Protein AF-Q5LK68-F1 (afdb_monomer_lite)

Sequence (289 aa):
MEIDWTIILSIGGAFGAASTAQYVSHHLTGKREDRKYKKEKYQKFYSPLVFKIIKYIEAEGSKISEINRSLNPDPDLIFASIIASVEENIQYANSDFIRIYEETKTLEMILNSDDDDNERRDFIDFRKFDSYLNAFEQFLTDYLIISKDLRVLSSKLEGEVKQSIAIIKLYKLFYKYCFWDIAKILFAFGKFIVHPVNTSNIDIFIKNIDDVEEITDSNFKPYEQTGDKIHNDCFDELFVLLQKITEIRPNVFNGTKYSIKAALEGDIIFMNWRMGTRINMSRIEDFNI

Radius of gyration: 26.1 Å; chains: 1; bounding box: 63×72×81 Å

Organism: Bacillus thuringiensis subsp. konkukian (strain 97-27) (NCBI:txid281309)

Foldseek 3Di:
DDDPVVVVCVVVVVVVVVVVVVVVVVVVVVVVVVLVLLVCLCVQPQVVQLVLLLLLLQQLLCVLQVPCVVPRPHSVVSVVVNLVSCVVVVVSADPLSVVLNVVVVVVVVVVVPPDDDPVVVVVVVVVSVLSSLVSLLVSLVVSVVSCVVVVNDDLVSLLSSLLSNLLSLQLCQCVVVQLNLVSSNCSSCSCVLRVVQPSVRSVVSSVLSVVLSVQLCVQCVVCVVVVDAREQVSCVSVLVNVLVSCVVPVPSQVVGPHDPLVSVVVRVVCCCVPRVHDHDNCSSVSPPD

Secondary structure (DSSP, 8-state):
----HHHHHHHHHHHHHHHHHHHHHHHHHHHHHHHHHHHHHIIIIIHHHHHHHHHHHHHHHHHHH-TTTTTSPPHHHHHHHHHHHHHHTGGG--HHHHHHHHHHHHHHHHHTSS---HHHHHHHHHHHHHHHHHHHHHHHHHHHHHHHHHT---HHHHHHHHHHHHHHHHHHHHHHTT-HHHHHHHHHTHHHHHTTS-HHHHHHHHHHHHHHHHHHHHHHHHHHHH-PPPPGGGGHHHHHHHHHHHHH-HHHHHTSS--HHHHHHHHHHHHHHHS-----GGGGGG---

Structure (mmCIF, N/CA/C/O backbone):
data_AF-Q5LK68-F1
#
_entry.id   AF-Q5LK68-F1
#
loop_
_atom_site.group_PDB
_atom_site.id
_atom_site.type_symbol
_atom_site.label_atom_id
_atom_site.label_alt_id
_atom_site.label_comp_id
_atom_site.label_asym_id
_atom_site.label_entity_id
_atom_site.label_seq_id
_atom_site.pdbx_PDB_ins_code
_atom_site.Cartn_x
_atom_site.Cartn_y
_atom_site.Cartn_z
_atom_site.occupancy
_atom_site.B_iso_or_equiv
_atom_site.auth_seq_id
_atom_site.auth_comp_id
_atom_site.auth_asym_id
_atom_site.auth_atom_id
_atom_site.pdbx_PDB_model_num
ATOM 1 N N . MET A 1 1 ? -31.120 -48.991 51.999 1.00 43.84 1 MET A N 1
ATOM 2 C CA . MET A 1 1 ? -31.011 -47.521 51.942 1.00 43.84 1 MET A CA 1
ATOM 3 C C . MET A 1 1 ? -31.363 -47.150 50.512 1.00 43.84 1 MET A C 1
ATOM 5 O O . MET A 1 1 ? -30.547 -47.373 49.628 1.00 43.84 1 MET A O 1
ATOM 9 N N . GLU A 1 2 ? -32.625 -46.794 50.262 1.00 53.97 2 GLU A N 1
ATOM 10 C CA . GLU A 1 2 ? -33.075 -46.384 48.927 1.00 53.97 2 GLU A CA 1
ATOM 11 C C . GLU A 1 2 ? -32.506 -45.000 48.645 1.00 53.97 2 GLU A C 1
ATOM 13 O O . GLU A 1 2 ? -32.687 -44.066 49.424 1.00 53.97 2 GLU A O 1
ATOM 18 N N . ILE A 1 3 ? -31.733 -44.900 47.570 1.00 55.66 3 ILE A N 1
ATOM 19 C CA . ILE A 1 3 ? -31.195 -43.630 47.111 1.00 55.66 3 ILE A CA 1
ATOM 20 C C . ILE A 1 3 ? -32.365 -42.842 46.522 1.00 55.66 3 ILE A C 1
ATOM 22 O O . ILE A 1 3 ? -32.984 -43.282 45.552 1.00 55.66 3 ILE A O 1
ATOM 26 N N . ASP A 1 4 ? -32.665 -41.690 47.120 1.00 72.19 4 ASP A N 1
ATOM 27 C CA . ASP A 1 4 ? -33.721 -40.796 46.655 1.00 72.19 4 ASP A CA 1
ATOM 28 C C . ASP A 1 4 ? -33.283 -40.119 45.347 1.00 72.19 4 ASP A C 1
ATOM 30 O O . ASP A 1 4 ? -32.598 -39.091 45.317 1.00 72.19 4 ASP A O 1
ATOM 34 N N . TRP A 1 5 ? -33.658 -40.755 44.239 1.00 69.56 5 TRP A N 1
ATOM 35 C CA . TRP A 1 5 ? -33.406 -40.293 42.877 1.00 69.56 5 TRP A CA 1
ATOM 36 C C . TRP A 1 5 ? -33.904 -38.868 42.628 1.00 69.56 5 TRP A C 1
ATOM 38 O O . TRP A 1 5 ? -33.325 -38.153 41.811 1.00 69.56 5 TRP A O 1
ATOM 48 N N . THR A 1 6 ? -34.925 -38.424 43.360 1.00 73.38 6 THR A N 1
ATOM 49 C CA . THR A 1 6 ? -35.482 -37.071 43.276 1.00 73.38 6 THR A CA 1
ATOM 50 C C . THR A 1 6 ? -34.481 -36.022 43.755 1.00 73.38 6 THR A C 1
ATOM 52 O O . THR A 1 6 ? -34.337 -34.965 43.137 1.00 73.38 6 THR A O 1
ATOM 55 N N . ILE A 1 7 ? -33.738 -36.329 44.822 1.00 68.12 7 ILE A N 1
ATOM 56 C CA . ILE A 1 7 ? -32.684 -35.465 45.366 1.00 68.12 7 ILE A CA 1
ATOM 57 C C . ILE A 1 7 ? -31.492 -35.421 44.406 1.00 68.12 7 ILE A C 1
ATOM 59 O O . ILE A 1 7 ? -30.991 -34.339 44.104 1.00 68.12 7 ILE A O 1
ATOM 63 N N . ILE A 1 8 ? -31.081 -36.568 43.855 1.00 61.56 8 ILE A N 1
ATOM 64 C CA . ILE A 1 8 ? -29.986 -36.631 42.872 1.00 61.56 8 ILE A CA 1
ATOM 65 C C . ILE A 1 8 ? -30.337 -35.856 41.596 1.00 61.56 8 ILE A C 1
ATOM 67 O O . ILE A 1 8 ? -29.504 -35.097 41.102 1.00 61.56 8 ILE A O 1
ATOM 71 N N . LEU A 1 9 ? -31.566 -35.982 41.087 1.00 63.53 9 LEU A N 1
ATOM 72 C CA . LEU A 1 9 ? -32.030 -35.235 39.914 1.00 63.53 9 LEU A CA 1
ATOM 73 C C . LEU A 1 9 ? -32.148 -33.732 40.186 1.00 63.53 9 LEU A C 1
ATOM 75 O O . LEU A 1 9 ? -31.793 -32.933 39.323 1.00 63.53 9 LEU A O 1
ATOM 79 N N . SER A 1 10 ? -32.589 -33.332 41.381 1.00 67.75 10 SER A N 1
ATOM 80 C CA . SER A 1 10 ? -32.699 -31.916 41.758 1.00 67.75 10 SER A CA 1
ATOM 81 C C . SER A 1 10 ? -31.327 -31.259 41.912 1.00 67.75 10 SER A C 1
ATOM 83 O O . SER A 1 10 ? -31.102 -30.166 41.394 1.00 67.75 10 SER A O 1
ATOM 85 N N . ILE A 1 11 ? -30.385 -31.945 42.566 1.00 59.94 11 ILE A N 1
ATOM 86 C CA . ILE A 1 11 ? -28.999 -31.484 42.713 1.00 59.94 11 ILE A CA 1
ATOM 87 C C . ILE A 1 11 ? -28.314 -31.461 41.342 1.00 59.94 11 ILE A C 1
ATOM 89 O O . ILE A 1 11 ? -27.748 -30.440 40.961 1.00 59.94 11 ILE A O 1
ATOM 93 N N . GLY A 1 12 ? -28.417 -32.539 40.560 1.00 53.75 12 GLY A N 1
ATOM 94 C CA . GLY A 1 12 ? -27.844 -32.616 39.215 1.00 53.75 12 GLY A CA 1
ATOM 95 C C . GLY A 1 12 ? -28.416 -31.563 38.261 1.00 53.75 12 GLY A C 1
ATOM 96 O O . GLY A 1 12 ? -27.664 -30.927 37.526 1.00 53.75 12 GLY A O 1
ATOM 97 N N . GLY A 1 13 ? -29.727 -31.313 38.319 1.00 63.06 13 GLY A N 1
ATOM 98 C CA . GLY A 1 13 ? -30.398 -30.274 37.539 1.00 63.06 13 GLY A CA 1
ATOM 99 C C . GLY A 1 13 ? -29.969 -28.860 37.936 1.00 63.06 13 GLY A C 1
ATOM 100 O O . GLY A 1 13 ? -29.667 -28.045 37.064 1.00 63.06 13 GLY A O 1
ATOM 101 N N . ALA A 1 14 ? -29.870 -28.572 39.238 1.00 67.88 14 ALA A N 1
ATOM 102 C CA . ALA A 1 14 ? -29.423 -27.273 39.740 1.00 67.88 14 ALA A CA 1
ATOM 103 C C . ALA A 1 14 ? -27.950 -26.990 39.395 1.00 67.88 14 ALA A C 1
ATOM 105 O O . ALA A 1 14 ? -27.630 -25.897 38.923 1.00 67.88 14 ALA A O 1
ATOM 106 N N . PHE A 1 15 ? -27.063 -27.977 39.559 1.00 60.12 15 PHE A N 1
ATOM 107 C CA . PHE A 1 15 ? -25.659 -27.858 39.157 1.00 60.12 15 PHE A CA 1
ATOM 108 C C . PHE A 1 15 ? -25.511 -27.731 37.639 1.00 60.12 15 PHE A C 1
ATOM 110 O O . PHE A 1 15 ? -24.790 -26.851 37.177 1.00 60.12 15 PHE A O 1
ATOM 117 N N . GLY A 1 16 ? -26.238 -28.529 36.852 1.00 61.50 16 GLY A N 1
ATOM 118 C CA . GLY A 1 16 ? -26.219 -28.434 35.391 1.00 61.50 16 GLY A CA 1
ATOM 119 C C . GLY A 1 16 ? -26.678 -27.063 34.884 1.00 61.50 16 GLY A C 1
ATOM 120 O O . GLY A 1 16 ? -26.029 -26.467 34.019 1.00 61.50 16 GLY A O 1
ATOM 121 N N . ALA A 1 17 ? -27.747 -26.514 35.468 1.00 74.06 17 ALA A N 1
ATOM 122 C CA . ALA A 1 17 ? -28.233 -25.174 35.149 1.00 74.06 17 ALA A CA 1
ATOM 123 C C . ALA A 1 17 ? -27.222 -24.085 35.548 1.00 74.06 17 ALA A C 1
ATOM 125 O O . ALA A 1 17 ? -26.944 -23.188 34.751 1.00 74.06 17 ALA A O 1
ATOM 126 N N . ALA A 1 18 ? -26.623 -24.182 36.740 1.00 69.94 18 ALA A N 1
ATOM 127 C CA . ALA A 1 18 ? -25.624 -23.231 37.222 1.00 69.94 18 ALA A CA 1
ATOM 128 C C . ALA A 1 18 ? -24.341 -23.246 36.374 1.00 69.94 18 ALA A C 1
ATOM 130 O O . ALA A 1 18 ? -23.856 -22.184 35.985 1.00 69.94 18 ALA A O 1
ATOM 131 N N . SER A 1 19 ? -23.823 -24.428 36.022 1.00 53.66 19 SER A N 1
ATOM 132 C CA . SER A 1 19 ? -22.651 -24.571 35.151 1.00 53.66 19 SER A CA 1
ATOM 133 C C . SER A 1 19 ? -22.915 -24.023 33.750 1.00 53.66 19 SER A C 1
ATOM 135 O O . SER A 1 19 ? -22.080 -23.302 33.202 1.00 53.66 19 SER A O 1
ATOM 137 N N . THR A 1 20 ? -24.099 -24.286 33.189 1.00 69.94 20 THR A N 1
ATOM 138 C CA . THR A 1 20 ? -24.490 -23.740 31.880 1.00 69.94 20 THR A CA 1
ATOM 139 C C . THR A 1 20 ? -24.622 -22.218 31.937 1.00 69.94 20 THR A C 1
ATOM 141 O O . THR A 1 20 ? -24.101 -21.522 31.068 1.00 69.94 20 THR A O 1
ATOM 144 N N . ALA A 1 21 ? -25.249 -21.673 32.984 1.00 71.19 21 ALA A N 1
ATOM 145 C CA . ALA A 1 21 ? -25.383 -20.232 33.177 1.00 71.19 21 ALA A CA 1
ATOM 146 C C . ALA A 1 21 ? -24.023 -19.537 33.360 1.00 71.19 21 ALA A C 1
ATOM 148 O O . ALA A 1 21 ? -23.803 -18.473 32.782 1.00 71.19 21 ALA A O 1
ATOM 149 N N . GLN A 1 22 ? -23.089 -20.140 34.103 1.00 66.88 22 GLN A N 1
ATOM 150 C CA . GLN A 1 22 ? -21.726 -19.625 34.263 1.00 66.88 22 GLN A CA 1
ATOM 151 C C . GLN A 1 22 ? -20.945 -19.652 32.947 1.00 66.88 22 GLN A C 1
ATOM 153 O O . GLN A 1 22 ? -20.335 -18.646 32.586 1.00 66.88 22 GLN A O 1
ATOM 158 N N . TYR A 1 23 ? -21.014 -20.754 32.196 1.00 72.19 23 TYR A N 1
ATOM 159 C CA . TYR A 1 23 ? -20.377 -20.863 30.884 1.00 72.19 23 TYR A CA 1
ATOM 160 C C . TYR A 1 23 ? -20.917 -19.813 29.902 1.00 72.19 23 TYR A C 1
ATOM 162 O O . TYR A 1 23 ? -20.147 -19.075 29.281 1.00 72.19 23 TYR A O 1
ATOM 170 N N . VAL A 1 24 ? -22.245 -19.682 29.809 1.00 72.56 24 VAL A N 1
ATOM 171 C CA . VAL A 1 24 ? -22.902 -18.677 28.961 1.00 72.56 24 VAL A CA 1
ATOM 172 C C . VAL A 1 24 ? -22.545 -17.260 29.418 1.00 72.56 24 VAL A C 1
ATOM 174 O O . VAL A 1 24 ? -22.229 -16.416 28.583 1.00 72.56 24 VAL A O 1
ATOM 177 N N . SER A 1 25 ? -22.523 -16.991 30.726 1.00 66.44 25 SER A N 1
ATOM 178 C CA . SER A 1 25 ? -22.154 -15.684 31.281 1.00 66.44 25 SER A CA 1
ATOM 179 C C . SER A 1 25 ? -20.707 -15.302 30.960 1.00 66.44 25 SER A C 1
ATOM 181 O O . SER A 1 25 ? -20.453 -14.182 30.512 1.00 66.44 25 SER A O 1
ATOM 183 N N . HIS A 1 26 ? -19.762 -16.237 31.094 1.00 72.19 26 HIS A N 1
ATOM 184 C CA . HIS A 1 26 ? -18.357 -16.008 30.754 1.00 72.19 26 HIS A CA 1
ATOM 185 C C . HIS A 1 26 ? -18.180 -15.772 29.249 1.00 72.19 26 HIS A C 1
ATOM 187 O O . HIS A 1 26 ? -17.510 -14.828 28.834 1.00 72.19 26 HIS A O 1
ATOM 193 N N . HIS A 1 27 ? -18.851 -16.570 28.414 1.00 68.81 27 HIS A N 1
ATOM 194 C CA . HIS A 1 27 ? -18.808 -16.404 26.963 1.00 68.81 27 HIS A CA 1
ATOM 195 C C . HIS A 1 27 ? -19.403 -15.058 26.507 1.00 68.81 27 HIS A C 1
ATOM 197 O O . HIS A 1 27 ? -18.847 -14.382 25.639 1.00 68.81 27 HIS A O 1
ATOM 203 N N . LEU A 1 28 ? -20.521 -14.634 27.105 1.00 70.88 28 LEU A N 1
ATOM 204 C CA . LEU A 1 28 ? -21.138 -13.337 26.816 1.00 70.88 28 LEU A CA 1
ATOM 205 C C . LEU A 1 28 ? -20.295 -12.166 27.334 1.00 70.88 28 LEU A C 1
ATOM 207 O O . LEU A 1 28 ? -20.219 -11.140 26.659 1.00 70.88 28 LEU A O 1
ATOM 211 N N . THR A 1 29 ? -19.654 -12.312 28.495 1.00 76.56 29 THR A N 1
ATOM 212 C CA . THR A 1 29 ? -18.746 -11.300 29.058 1.00 76.56 29 THR A CA 1
ATOM 213 C C . THR A 1 29 ? -17.518 -11.122 28.172 1.00 76.56 29 THR A C 1
ATOM 215 O O . THR A 1 29 ? -17.255 -9.999 27.748 1.00 76.56 29 THR A O 1
ATOM 218 N N . GLY A 1 30 ? -16.873 -12.214 27.749 1.00 72.62 30 GLY A N 1
ATOM 219 C CA . GLY A 1 30 ? -15.747 -12.155 26.810 1.00 72.62 30 GLY A CA 1
ATOM 220 C C . GLY A 1 30 ? -16.113 -11.473 25.485 1.00 72.62 30 GLY A C 1
ATOM 221 O O . GLY A 1 30 ? -15.389 -10.604 25.007 1.00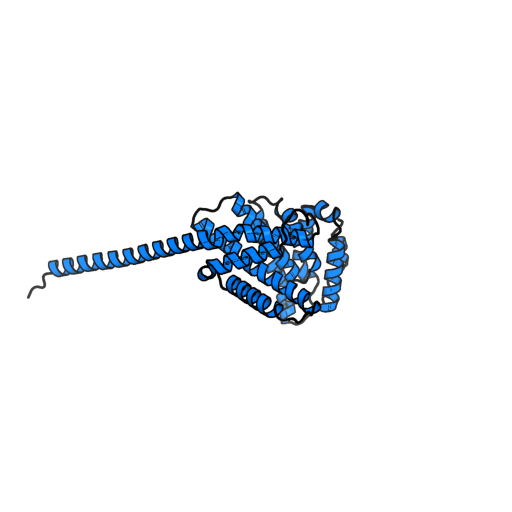 72.62 30 GLY A O 1
ATOM 222 N N . LYS A 1 31 ? -17.300 -11.760 24.928 1.00 76.44 31 LYS A N 1
ATOM 223 C CA . LYS A 1 31 ? -17.804 -11.064 23.726 1.00 76.44 31 LYS A CA 1
ATOM 224 C C . LYS A 1 31 ? -18.043 -9.566 23.942 1.00 76.44 31 LYS A C 1
ATOM 226 O O . LYS A 1 31 ? -17.874 -8.774 23.013 1.00 76.44 31 LYS A O 1
ATOM 231 N N . ARG A 1 32 ? -18.486 -9.159 25.135 1.00 77.62 32 ARG A N 1
ATOM 232 C CA . ARG A 1 32 ? -18.698 -7.741 25.472 1.00 77.62 32 ARG A CA 1
ATOM 233 C C . ARG A 1 32 ? -17.374 -7.006 25.625 1.00 77.62 32 ARG A C 1
ATOM 235 O O . ARG A 1 32 ? -17.269 -5.885 25.132 1.00 77.62 32 ARG A O 1
ATOM 242 N N . GLU A 1 33 ? -16.396 -7.629 26.270 1.00 83.81 33 GLU A N 1
ATOM 243 C CA . GLU A 1 33 ? -15.054 -7.076 26.448 1.00 83.81 33 GLU A CA 1
ATOM 244 C C . GLU A 1 33 ? -14.326 -6.927 25.113 1.00 83.81 33 GLU A C 1
ATOM 246 O O . GLU A 1 33 ? -13.850 -5.832 24.827 1.00 83.81 33 GLU A O 1
ATOM 251 N N . ASP A 1 34 ? -14.355 -7.942 24.240 1.00 84.00 34 ASP A N 1
ATOM 252 C CA . ASP A 1 34 ? -13.783 -7.843 22.887 1.00 84.00 34 ASP A CA 1
ATOM 253 C C . ASP A 1 34 ? -14.427 -6.702 22.089 1.00 84.00 34 ASP A C 1
ATOM 255 O O . ASP A 1 34 ? -13.752 -5.840 21.526 1.00 84.00 34 ASP A O 1
ATOM 259 N N . ARG A 1 35 ? -15.763 -6.608 22.110 1.00 86.31 35 ARG A N 1
ATOM 260 C CA . ARG A 1 35 ? -16.468 -5.519 21.423 1.00 86.31 35 ARG A CA 1
ATOM 261 C C . ARG A 1 35 ? -16.130 -4.146 22.007 1.00 86.31 35 ARG A C 1
ATOM 263 O O . ARG A 1 35 ? -16.083 -3.169 21.258 1.00 86.31 35 ARG A O 1
ATOM 270 N N . LYS A 1 36 ? -15.936 -4.046 23.324 1.00 89.75 36 LYS A N 1
ATOM 271 C CA . LYS A 1 36 ? -15.515 -2.807 23.989 1.00 89.75 36 LYS A CA 1
ATOM 272 C C . LYS A 1 36 ? -14.099 -2.432 23.554 1.00 89.75 36 LYS A C 1
ATOM 274 O O . LYS A 1 36 ? -13.903 -1.308 23.104 1.00 89.75 36 LYS A O 1
ATOM 279 N N . TYR A 1 37 ? -13.170 -3.383 23.586 1.00 87.88 37 TYR A N 1
ATOM 280 C CA . TYR A 1 37 ? -11.796 -3.188 23.136 1.00 87.88 37 TYR A CA 1
ATOM 281 C C . TYR A 1 37 ? -11.736 -2.750 21.667 1.00 87.88 37 TYR A C 1
ATOM 283 O O . TYR A 1 37 ? -11.116 -1.737 21.361 1.00 87.88 37 TYR A O 1
ATOM 291 N N . LYS A 1 38 ? -12.468 -3.413 20.761 1.00 88.62 38 LYS A N 1
ATOM 292 C CA . LYS A 1 38 ? -12.560 -3.018 19.342 1.00 88.62 38 LYS A CA 1
ATOM 293 C C . LYS A 1 38 ? -13.076 -1.593 19.155 1.00 88.62 38 LYS A C 1
ATOM 295 O O . LYS A 1 38 ? -12.550 -0.858 18.325 1.00 88.62 38 LYS A O 1
ATOM 300 N N . LYS A 1 39 ? -14.089 -1.180 19.926 1.00 92.06 39 LYS A N 1
ATOM 301 C CA . LYS A 1 39 ? -14.607 0.198 19.885 1.00 92.06 39 LYS A CA 1
ATOM 302 C C . LYS A 1 39 ? -13.578 1.211 20.371 1.00 92.06 39 LYS A C 1
ATOM 304 O O . LYS A 1 39 ? -13.412 2.241 19.727 1.00 92.06 39 LYS A O 1
ATOM 309 N N . GLU A 1 40 ? -12.898 0.924 21.477 1.00 92.44 40 GLU A N 1
ATOM 310 C CA . GLU A 1 40 ? -11.849 1.798 22.004 1.00 92.44 40 GLU A CA 1
ATOM 311 C C . GLU A 1 40 ? -10.681 1.912 21.023 1.00 92.44 40 GLU A C 1
ATOM 313 O O . GLU A 1 40 ? -10.276 3.024 20.695 1.00 92.44 40 GLU A O 1
ATOM 318 N N . LYS A 1 41 ? -10.215 0.780 20.481 1.00 90.06 41 LYS A N 1
ATOM 319 C CA . LYS A 1 41 ? -9.186 0.722 19.437 1.00 90.06 41 LYS A CA 1
ATOM 320 C C . LYS A 1 41 ? -9.606 1.534 18.209 1.00 90.06 41 LYS A C 1
ATOM 322 O O . LYS A 1 41 ? -8.821 2.321 17.690 1.00 90.06 41 LYS A O 1
ATOM 327 N N . TYR A 1 42 ? -10.857 1.400 17.766 1.00 92.69 42 TYR A N 1
ATOM 328 C CA . TYR A 1 42 ? -11.382 2.181 16.647 1.00 92.69 42 TYR A CA 1
ATOM 329 C C . TYR A 1 42 ? -11.355 3.688 16.923 1.00 92.69 42 TYR A C 1
ATOM 331 O O . TYR A 1 42 ? -10.839 4.457 16.117 1.00 92.69 42 TYR A O 1
ATOM 339 N N . GLN A 1 43 ? -11.904 4.111 18.062 1.00 92.31 43 GLN A N 1
ATOM 340 C CA . GLN A 1 43 ? -12.054 5.527 18.399 1.00 92.31 43 GLN A CA 1
ATOM 341 C C . GLN A 1 43 ? -10.715 6.215 18.656 1.00 92.31 43 GLN A C 1
ATOM 343 O O . GLN A 1 43 ? -10.530 7.350 18.229 1.00 92.31 43 GLN A O 1
ATOM 348 N N . LYS A 1 44 ? -9.801 5.538 19.357 1.00 90.69 44 LYS A N 1
ATOM 349 C CA . LYS A 1 44 ? -8.533 6.123 19.798 1.00 90.69 44 LYS A CA 1
ATOM 350 C C . LYS A 1 44 ? -7.412 5.982 18.774 1.00 90.69 44 LYS A C 1
ATOM 352 O O . LYS A 1 44 ? -6.591 6.879 18.668 1.00 90.69 44 LYS A O 1
ATOM 357 N N . PHE A 1 45 ? -7.384 4.886 18.013 1.00 90.25 45 PHE A N 1
ATOM 358 C CA . PHE A 1 45 ? -6.291 4.597 17.082 1.00 90.25 45 PHE A CA 1
ATOM 359 C C . PHE A 1 45 ? -6.730 4.759 15.624 1.00 90.25 45 PHE A C 1
ATOM 361 O O . PHE A 1 45 ? -6.259 5.649 14.924 1.00 90.25 45 PHE A O 1
ATOM 368 N N . TYR A 1 46 ? -7.693 3.960 15.160 1.00 91.56 46 TYR A N 1
ATOM 369 C CA . TYR A 1 46 ? -8.017 3.890 13.730 1.00 91.56 46 TYR A CA 1
ATOM 370 C C . TYR A 1 46 ? -8.667 5.160 13.159 1.00 91.56 46 TYR A C 1
ATOM 372 O O . TYR A 1 46 ? -8.238 5.673 12.127 1.00 91.56 46 TYR A O 1
ATOM 380 N N . SER A 1 47 ? -9.702 5.683 13.817 1.00 91.25 47 SER A N 1
ATOM 381 C CA . SER A 1 47 ? -10.454 6.851 13.346 1.00 91.25 47 SER A CA 1
ATOM 382 C C . SER A 1 47 ? -9.612 8.130 13.200 1.00 91.25 47 SER A C 1
ATOM 384 O O . SER A 1 47 ? -9.819 8.831 12.210 1.00 91.25 47 SER A O 1
ATOM 386 N N . PRO A 1 48 ? -8.705 8.491 14.131 1.00 89.56 48 PRO A N 1
ATOM 387 C CA . PRO A 1 48 ? -7.863 9.675 13.952 1.00 89.56 48 PRO A CA 1
ATOM 388 C C . PRO A 1 48 ? -6.726 9.461 12.942 1.00 89.56 48 PRO A C 1
ATOM 390 O O . PRO A 1 48 ? -6.342 10.412 12.261 1.00 89.56 48 PRO A O 1
ATOM 393 N N . LEU A 1 49 ? -6.196 8.238 12.817 1.00 92.56 49 LEU A N 1
ATOM 394 C CA . LEU A 1 49 ? -5.057 7.943 11.941 1.00 92.56 49 LEU A CA 1
ATOM 395 C C . LEU A 1 49 ? -5.447 7.768 10.468 1.00 92.56 49 LEU A C 1
ATOM 397 O O . LEU A 1 49 ? -4.693 8.206 9.601 1.00 92.56 49 LEU A O 1
ATOM 401 N N . VAL A 1 50 ? -6.622 7.201 10.161 1.00 95.12 50 VAL A N 1
ATOM 402 C CA . VAL A 1 50 ? -7.018 6.881 8.772 1.00 95.12 50 VAL A CA 1
ATOM 403 C C . VAL A 1 50 ? -6.954 8.095 7.844 1.00 95.12 50 VAL A C 1
ATOM 405 O O . VAL A 1 50 ? -6.360 8.027 6.772 1.00 95.12 50 VAL A O 1
ATOM 408 N N . PHE A 1 51 ? -7.472 9.244 8.282 1.00 93.12 51 PHE A N 1
ATOM 409 C CA . PHE A 1 51 ? -7.457 10.463 7.475 1.00 93.12 51 PHE A CA 1
ATOM 410 C C . PHE A 1 51 ? -6.055 11.055 7.324 1.00 93.12 51 PHE A C 1
ATOM 412 O O . PHE A 1 51 ? -5.762 11.661 6.296 1.00 93.12 51 PHE A O 1
ATOM 419 N N . LYS A 1 52 ? -5.188 10.895 8.332 1.00 94.19 52 LYS A N 1
ATOM 420 C CA . LYS A 1 52 ? -3.796 11.355 8.256 1.00 94.19 52 LYS A CA 1
ATOM 421 C C . LYS A 1 52 ? -3.008 10.523 7.250 1.00 94.19 52 LYS A C 1
ATOM 423 O O . LYS A 1 52 ? -2.309 11.097 6.428 1.00 94.19 52 LYS A O 1
ATOM 428 N N . ILE A 1 53 ? -3.189 9.203 7.267 1.00 94.00 53 ILE A N 1
ATOM 429 C CA . ILE A 1 53 ? -2.543 8.275 6.330 1.00 94.00 53 ILE A CA 1
ATOM 430 C C . ILE A 1 53 ? -2.994 8.548 4.893 1.00 94.00 53 ILE A C 1
ATOM 432 O O . ILE A 1 53 ? -2.150 8.701 4.016 1.00 94.00 53 ILE A O 1
ATOM 436 N N . ILE A 1 54 ? -4.303 8.689 4.650 1.00 94.31 54 ILE A N 1
ATOM 437 C CA . ILE A 1 54 ? -4.821 9.036 3.314 1.00 94.31 54 ILE A CA 1
ATOM 438 C C . ILE A 1 54 ? -4.188 10.346 2.826 1.00 94.31 54 ILE A C 1
ATOM 440 O O . ILE A 1 54 ? -3.665 10.405 1.716 1.00 94.31 54 ILE A O 1
ATOM 444 N N . LYS A 1 55 ? -4.167 11.386 3.671 1.00 92.81 55 LYS A N 1
ATOM 445 C CA . LYS A 1 55 ? -3.547 12.672 3.322 1.00 92.81 55 LYS A CA 1
ATOM 446 C C . LYS A 1 55 ? -2.044 12.573 3.082 1.00 92.81 55 LYS A C 1
ATOM 448 O O . LYS A 1 55 ? -1.553 13.258 2.194 1.00 92.81 55 LYS A O 1
ATOM 453 N N . TYR A 1 56 ? -1.330 11.750 3.846 1.00 92.75 56 TYR A N 1
ATOM 454 C CA . TYR A 1 56 ? 0.096 11.514 3.641 1.00 92.75 56 TYR A CA 1
ATOM 455 C C . TYR A 1 56 ? 0.356 10.917 2.254 1.00 92.75 56 TYR A C 1
ATOM 457 O O . TYR A 1 56 ? 1.161 11.457 1.506 1.00 92.75 56 TYR A O 1
ATOM 465 N N . ILE A 1 57 ? -0.397 9.881 1.867 1.00 92.38 57 ILE A N 1
ATOM 466 C CA . ILE A 1 57 ? -0.289 9.248 0.541 1.00 92.38 57 ILE A CA 1
ATOM 467 C C . ILE A 1 57 ? -0.538 10.275 -0.576 1.00 92.38 57 ILE A C 1
ATOM 469 O O . ILE A 1 57 ? 0.215 10.339 -1.546 1.00 92.38 57 ILE A O 1
ATOM 473 N N . GLU A 1 58 ? -1.567 11.117 -0.435 1.00 90.81 58 GLU A N 1
ATOM 474 C CA . GLU A 1 58 ? -1.864 12.175 -1.411 1.00 90.81 58 GLU A CA 1
ATOM 475 C C . GLU A 1 58 ? -0.765 13.245 -1.490 1.00 90.81 58 GLU A C 1
ATOM 477 O O . GLU A 1 58 ? -0.418 13.713 -2.582 1.00 90.81 58 GLU A O 1
ATOM 482 N N . ALA A 1 59 ? -0.223 13.644 -0.339 1.00 89.00 59 ALA A N 1
ATOM 483 C CA . ALA A 1 59 ? 0.828 14.643 -0.251 1.00 89.00 59 ALA A CA 1
ATOM 484 C C . ALA A 1 59 ? 2.142 14.117 -0.847 1.00 89.00 59 ALA A C 1
ATOM 486 O O . ALA A 1 59 ? 2.762 14.826 -1.636 1.00 89.00 59 ALA A O 1
ATOM 487 N N . GLU A 1 60 ? 2.522 12.868 -0.562 1.00 89.12 60 GLU A N 1
ATOM 488 C CA . GLU A 1 60 ? 3.695 12.223 -1.163 1.00 89.12 60 GLU A CA 1
ATOM 489 C C . GLU A 1 60 ? 3.558 12.104 -2.679 1.00 89.12 60 GLU A C 1
ATOM 491 O O . GLU A 1 60 ? 4.461 12.483 -3.426 1.00 89.12 60 GLU A O 1
ATOM 496 N N . GLY A 1 61 ? 2.388 11.683 -3.172 1.00 87.69 61 GLY A N 1
ATOM 497 C CA . GLY A 1 61 ? 2.149 11.624 -4.614 1.00 87.69 61 GLY A CA 1
ATOM 498 C C . GLY A 1 61 ? 2.292 12.996 -5.289 1.00 87.69 61 GLY A C 1
ATOM 499 O O . GLY A 1 61 ? 2.834 13.120 -6.391 1.00 87.69 61 GLY A O 1
ATOM 500 N N . SER A 1 62 ? 1.892 14.060 -4.591 1.00 85.06 62 SER A N 1
ATOM 501 C CA . SER A 1 62 ? 2.047 15.448 -5.050 1.00 85.06 62 SER A CA 1
ATOM 502 C C . SER A 1 62 ? 3.498 15.942 -4.969 1.00 85.06 62 SER A C 1
ATOM 504 O O . SER A 1 62 ? 3.967 16.650 -5.862 1.00 85.06 62 SER A O 1
ATOM 506 N N . LYS A 1 63 ? 4.246 15.537 -3.932 1.00 84.94 63 LYS A N 1
ATOM 507 C CA . LYS A 1 63 ? 5.686 15.806 -3.792 1.00 84.94 63 LYS A CA 1
ATOM 508 C C . LYS A 1 63 ? 6.456 15.175 -4.951 1.00 84.94 63 LYS A C 1
ATOM 510 O O . LYS A 1 63 ? 7.282 15.871 -5.548 1.00 84.94 63 LYS A O 1
ATOM 515 N N . ILE A 1 64 ? 6.131 13.931 -5.316 1.00 81.81 64 ILE A N 1
ATOM 516 C CA . ILE A 1 64 ? 6.768 13.181 -6.410 1.00 81.81 64 ILE A CA 1
ATOM 517 C C . ILE A 1 64 ? 6.401 13.745 -7.785 1.00 81.81 64 ILE A C 1
ATOM 519 O O . ILE A 1 64 ? 7.298 13.929 -8.602 1.00 81.81 64 ILE A O 1
ATOM 523 N N . SER A 1 65 ? 5.121 14.034 -8.052 1.00 74.25 65 SER A N 1
ATOM 524 C CA . SER A 1 65 ? 4.674 14.586 -9.349 1.00 74.25 65 SER A CA 1
ATOM 525 C C . SER A 1 65 ? 5.040 16.058 -9.550 1.00 74.25 65 SER A C 1
ATOM 527 O O . SER A 1 65 ? 4.917 16.574 -10.656 1.00 74.25 65 SER A O 1
ATOM 529 N N . GLU A 1 66 ? 5.429 16.765 -8.489 1.00 72.50 66 GLU A N 1
ATOM 530 C CA . GLU A 1 66 ? 5.589 18.228 -8.464 1.00 72.50 66 GLU A CA 1
ATOM 531 C C . GLU A 1 66 ? 4.310 19.015 -8.780 1.00 72.50 66 GLU A C 1
ATOM 533 O O . GLU A 1 66 ? 4.324 20.246 -8.845 1.00 72.50 66 GLU A O 1
ATOM 538 N N . ILE A 1 67 ? 3.183 18.323 -8.933 1.00 64.38 67 ILE A N 1
ATOM 539 C CA . ILE A 1 67 ? 1.881 18.919 -9.192 1.00 64.38 67 ILE A CA 1
ATOM 540 C C . ILE A 1 67 ? 1.281 19.322 -7.851 1.00 64.38 67 ILE A C 1
ATOM 542 O O . ILE A 1 67 ? 1.262 18.544 -6.901 1.00 64.38 67 ILE A O 1
ATOM 546 N N . ASN A 1 68 ? 0.761 20.549 -7.769 1.00 58.97 68 ASN A N 1
ATOM 547 C CA . ASN A 1 68 ? 0.085 21.070 -6.576 1.00 58.97 68 ASN A CA 1
ATOM 548 C C . ASN A 1 68 ? 0.940 21.058 -5.287 1.00 58.97 68 ASN A C 1
ATOM 550 O O . ASN A 1 68 ? 0.376 21.091 -4.193 1.00 58.97 68 ASN A O 1
ATOM 554 N N . ARG A 1 69 ? 2.283 21.083 -5.387 1.00 60.84 69 ARG A N 1
ATOM 555 C CA . ARG A 1 69 ? 3.201 21.152 -4.224 1.00 60.84 69 ARG A CA 1
ATOM 556 C C . ARG A 1 69 ? 2.874 22.286 -3.244 1.00 60.84 69 ARG A C 1
ATOM 558 O O . ARG A 1 69 ? 3.102 22.134 -2.056 1.00 60.84 69 ARG A O 1
ATOM 565 N N . SER A 1 70 ? 2.338 23.409 -3.724 1.00 61.69 70 SER A N 1
ATOM 566 C CA . SER A 1 70 ? 1.960 24.556 -2.884 1.00 61.69 70 SER A CA 1
ATOM 567 C C . SER A 1 70 ? 0.593 24.423 -2.202 1.00 61.69 70 SER A C 1
ATOM 569 O O . SER A 1 70 ? 0.293 25.202 -1.302 1.00 61.69 70 SER A O 1
ATOM 571 N N . LEU A 1 71 ? -0.251 23.485 -2.644 1.00 66.12 71 LEU A N 1
ATOM 572 C CA . LEU A 1 71 ? -1.615 23.298 -2.137 1.00 66.12 71 LEU A CA 1
ATOM 573 C C . LEU A 1 71 ? -1.710 22.176 -1.102 1.00 66.12 71 LEU A C 1
ATOM 575 O O . LEU A 1 71 ? -2.625 22.193 -0.279 1.00 66.12 71 LEU A O 1
ATOM 579 N N . ASN A 1 72 ? -0.785 21.215 -1.140 1.00 73.25 72 ASN A N 1
ATOM 580 C CA . ASN A 1 72 ? -0.743 20.118 -0.184 1.00 73.25 72 ASN A CA 1
ATOM 581 C C . ASN A 1 72 ? 0.226 20.419 0.967 1.00 73.25 72 ASN A C 1
ATOM 583 O O . ASN A 1 72 ? 1.266 21.038 0.737 1.00 73.25 72 ASN A O 1
ATOM 587 N N . PRO A 1 73 ? -0.105 20.008 2.206 1.00 80.25 73 PRO A N 1
ATOM 588 C CA . PRO A 1 73 ? 0.820 20.135 3.321 1.00 80.25 73 PRO A CA 1
ATOM 589 C C . PRO A 1 73 ? 2.073 19.304 3.053 1.00 80.25 73 PRO A C 1
ATOM 591 O O . PRO A 1 73 ? 2.010 18.295 2.352 1.00 80.25 73 PRO A O 1
ATOM 594 N N . ASP A 1 74 ? 3.181 19.706 3.664 1.00 83.88 74 ASP A N 1
ATOM 595 C CA . ASP A 1 74 ? 4.419 18.935 3.639 1.00 83.88 74 ASP A CA 1
ATOM 596 C C . ASP A 1 74 ? 4.169 17.497 4.153 1.00 83.88 74 ASP A C 1
ATOM 598 O O . ASP A 1 74 ? 3.688 17.340 5.287 1.00 83.88 74 ASP A O 1
ATOM 602 N N . PRO A 1 75 ? 4.452 16.453 3.345 1.00 86.19 75 PRO A N 1
ATOM 603 C CA . PRO A 1 75 ? 4.313 15.063 3.764 1.00 86.19 75 PRO A CA 1
ATOM 604 C C . PRO A 1 75 ? 5.045 14.747 5.065 1.00 86.19 75 PRO A C 1
ATOM 606 O O . PRO A 1 75 ? 4.511 14.003 5.888 1.00 86.19 75 PRO A O 1
ATOM 609 N N . ASP A 1 76 ? 6.202 15.369 5.297 1.00 85.38 76 ASP A N 1
ATOM 610 C CA . ASP A 1 76 ? 7.035 15.109 6.470 1.00 85.38 76 ASP A CA 1
ATOM 611 C C . ASP A 1 76 ? 6.335 15.596 7.753 1.00 85.38 76 ASP A C 1
ATOM 613 O O . ASP A 1 76 ? 6.329 14.914 8.782 1.00 85.38 76 ASP A O 1
ATOM 617 N N . LEU A 1 77 ? 5.610 16.721 7.676 1.00 87.25 77 LEU A N 1
ATOM 618 C CA . LEU A 1 77 ? 4.778 17.225 8.776 1.00 87.25 77 LEU A CA 1
ATOM 619 C C . LEU A 1 77 ? 3.554 16.336 9.035 1.00 87.25 77 LEU A C 1
ATOM 621 O O . LEU A 1 77 ? 3.152 16.139 10.187 1.00 87.25 77 LEU A O 1
ATOM 625 N N . ILE A 1 78 ? 2.939 15.793 7.979 1.00 89.44 78 ILE A N 1
ATOM 626 C CA . ILE A 1 78 ? 1.819 14.853 8.128 1.00 89.44 78 ILE A CA 1
ATOM 627 C C . ILE A 1 78 ? 2.318 13.563 8.781 1.00 89.44 78 ILE A C 1
ATOM 629 O O . ILE A 1 78 ? 1.669 13.063 9.702 1.00 89.44 78 ILE A O 1
ATOM 633 N N . PHE A 1 79 ? 3.474 13.054 8.352 1.00 89.19 79 PHE A N 1
ATOM 634 C CA . PHE A 1 79 ? 4.090 11.864 8.922 1.00 89.19 79 PHE A CA 1
ATOM 635 C C . PHE A 1 79 ? 4.439 12.062 10.398 1.00 89.19 79 PHE A C 1
ATOM 637 O O . PHE A 1 79 ? 4.032 11.252 11.228 1.00 89.19 79 PHE A O 1
ATOM 644 N N . ALA A 1 80 ? 5.058 13.185 10.769 1.00 86.38 80 ALA A N 1
ATOM 645 C CA . ALA A 1 80 ? 5.294 13.525 12.173 1.00 86.38 80 ALA A CA 1
ATOM 646 C C . ALA A 1 80 ? 3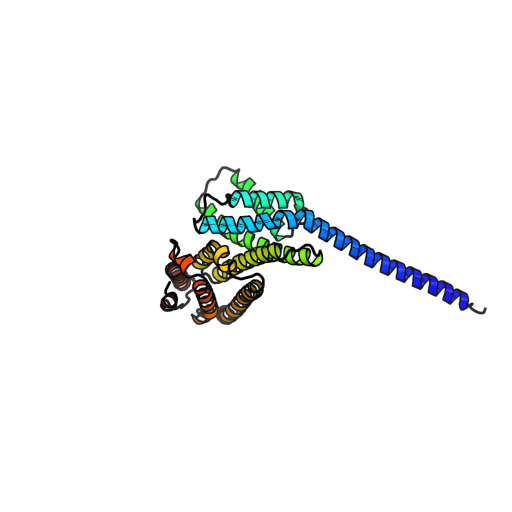.987 13.519 12.993 1.00 86.38 80 ALA A C 1
ATOM 648 O O . ALA A 1 80 ? 3.934 13.002 14.110 1.00 86.38 80 ALA A O 1
ATOM 649 N N . SER A 1 81 ? 2.885 14.011 12.414 1.00 89.19 81 SER A N 1
ATOM 650 C CA . SER A 1 81 ? 1.562 13.952 13.047 1.00 89.19 81 SER A CA 1
ATOM 651 C C . SER A 1 81 ? 0.993 12.531 13.169 1.00 89.19 81 SER A C 1
ATOM 653 O O . SER A 1 81 ? 0.219 12.265 14.095 1.00 89.19 81 SER A O 1
ATOM 655 N N . ILE A 1 82 ? 1.325 11.623 12.244 1.00 89.69 82 ILE A N 1
ATOM 656 C CA . ILE A 1 82 ? 0.991 10.193 12.331 1.00 89.69 82 ILE A CA 1
ATOM 657 C C . ILE A 1 82 ? 1.755 9.570 13.500 1.00 89.69 82 ILE A C 1
ATOM 659 O O . ILE A 1 82 ? 1.126 8.966 14.367 1.00 89.69 82 ILE A O 1
ATOM 663 N N . ILE A 1 83 ? 3.071 9.783 13.570 1.00 88.50 83 ILE A N 1
ATOM 664 C CA . ILE A 1 83 ? 3.936 9.251 14.632 1.00 88.50 83 ILE A CA 1
ATOM 665 C C . ILE A 1 83 ? 3.502 9.747 16.011 1.00 88.50 83 ILE A C 1
ATOM 667 O O . ILE A 1 83 ? 3.363 8.935 16.922 1.00 88.50 83 ILE A O 1
ATOM 671 N N . ALA A 1 84 ? 3.168 11.030 16.156 1.00 88.38 84 ALA A N 1
ATOM 672 C CA . ALA A 1 84 ? 2.633 11.565 17.409 1.00 88.38 84 ALA A CA 1
ATOM 673 C C . ALA A 1 84 ? 1.316 10.879 17.831 1.00 88.38 84 ALA A C 1
ATOM 675 O O . ALA A 1 84 ? 1.128 10.529 18.993 1.00 88.38 84 ALA A O 1
ATOM 676 N N . SER A 1 85 ? 0.403 10.617 16.888 1.00 88.62 85 SER A N 1
ATOM 677 C CA . SER A 1 85 ? -0.838 9.889 17.197 1.00 88.62 85 SER A CA 1
ATOM 678 C C . SER A 1 85 ? -0.610 8.422 17.553 1.00 88.62 85 SER A C 1
ATOM 680 O O . SER A 1 85 ? -1.377 7.869 18.346 1.00 88.62 85 SER A O 1
ATOM 682 N N . VAL A 1 86 ? 0.418 7.795 16.977 1.00 87.81 86 VAL A N 1
ATOM 683 C CA . VAL A 1 86 ? 0.848 6.441 17.341 1.00 87.81 86 VAL A CA 1
ATOM 684 C C . VAL A 1 86 ? 1.434 6.442 18.748 1.00 87.81 86 VAL A C 1
ATOM 686 O O . VAL A 1 86 ? 1.035 5.601 19.542 1.00 87.81 86 VAL A O 1
ATOM 689 N N . GLU A 1 87 ? 2.291 7.405 19.086 1.00 86.75 87 GLU A N 1
ATOM 690 C CA . GLU A 1 87 ? 2.893 7.570 20.415 1.00 86.75 87 GLU A CA 1
ATOM 691 C C . GLU A 1 87 ? 1.832 7.665 21.520 1.00 86.75 87 GLU A C 1
ATOM 693 O O . GLU A 1 87 ? 1.848 6.891 22.477 1.00 86.75 87 GLU A O 1
ATOM 698 N N . GLU A 1 88 ? 0.840 8.543 21.345 1.00 89.62 88 GLU A N 1
ATOM 699 C CA . GLU A 1 88 ? -0.264 8.729 22.298 1.00 89.62 88 GLU A CA 1
ATOM 700 C C . GLU A 1 88 ? -1.120 7.465 22.497 1.00 89.62 88 GLU A C 1
ATOM 702 O O . GLU A 1 88 ? -1.794 7.313 23.519 1.00 89.62 88 GLU A O 1
ATOM 707 N N . ASN A 1 89 ? -1.125 6.556 21.517 1.00 88.25 89 ASN A N 1
ATOM 708 C CA . ASN A 1 89 ? -2.028 5.406 21.462 1.00 88.25 89 ASN A CA 1
ATOM 709 C C . ASN A 1 89 ? -1.293 4.081 21.214 1.00 88.25 89 ASN A C 1
ATOM 711 O O . ASN A 1 89 ? -1.902 3.126 20.726 1.00 88.25 89 ASN A O 1
ATOM 715 N N . ILE A 1 90 ? -0.012 3.995 21.584 1.00 84.00 90 ILE A N 1
ATOM 716 C CA . ILE A 1 90 ? 0.881 2.886 21.214 1.00 84.00 90 ILE A CA 1
ATOM 717 C C . ILE A 1 90 ? 0.383 1.521 21.709 1.00 84.00 90 ILE A C 1
ATOM 719 O O . ILE A 1 90 ? 0.547 0.512 21.034 1.00 84.00 90 ILE A O 1
ATOM 723 N N . GLN A 1 91 ? -0.346 1.494 22.829 1.00 82.75 91 GLN A N 1
ATOM 724 C CA . GLN A 1 91 ? -0.998 0.293 23.375 1.00 82.75 91 GLN A CA 1
ATOM 725 C C . GLN A 1 91 ? -2.032 -0.356 22.430 1.00 82.75 91 GLN A C 1
ATOM 727 O O . GLN A 1 91 ? -2.457 -1.489 22.651 1.00 82.75 91 GLN A O 1
ATOM 732 N N . TYR A 1 92 ? -2.483 0.376 21.409 1.00 84.94 92 TYR A N 1
ATOM 733 C CA . TYR A 1 92 ? -3.411 -0.087 20.380 1.00 84.94 92 TYR A CA 1
ATOM 734 C C . TYR A 1 92 ? -2.726 -0.328 19.025 1.00 84.94 92 TYR A C 1
ATOM 736 O O . TYR A 1 92 ? -3.377 -0.844 18.110 1.00 84.94 92 TYR A O 1
ATOM 744 N N . ALA A 1 93 ? -1.451 0.046 18.886 1.00 79.38 93 ALA A N 1
ATOM 745 C CA . ALA A 1 93 ? -0.686 -0.107 17.659 1.00 79.38 93 ALA A CA 1
ATOM 746 C C . ALA A 1 93 ? -0.335 -1.579 17.399 1.00 79.38 93 ALA A C 1
ATOM 748 O O . ALA A 1 93 ? -0.184 -2.381 18.322 1.00 79.38 93 ALA A O 1
ATOM 749 N N . ASN A 1 94 ? -0.228 -1.943 16.122 1.00 82.12 94 ASN A N 1
ATOM 750 C CA . ASN A 1 94 ? 0.337 -3.230 15.731 1.00 82.12 94 ASN A CA 1
ATOM 751 C C . ASN A 1 94 ? 1.877 -3.157 15.737 1.00 82.12 94 ASN A C 1
ATOM 753 O O . ASN A 1 94 ? 2.466 -2.085 15.892 1.00 82.12 94 ASN A O 1
ATOM 757 N N . SER A 1 95 ? 2.532 -4.302 15.548 1.00 80.75 95 SER A N 1
ATOM 758 C CA . SER A 1 95 ? 3.995 -4.395 15.539 1.00 80.75 95 SER A CA 1
ATOM 759 C C . SER A 1 95 ? 4.658 -3.512 14.481 1.00 80.75 95 SER A C 1
ATOM 761 O O . SER A 1 95 ? 5.728 -2.972 14.745 1.00 80.75 95 SER A O 1
ATOM 763 N N . ASP A 1 96 ? 4.035 -3.330 13.315 1.00 81.38 96 ASP A N 1
ATOM 764 C CA . ASP A 1 96 ? 4.611 -2.523 12.233 1.00 81.38 96 ASP A CA 1
ATOM 765 C C . ASP A 1 96 ? 4.642 -1.036 12.588 1.00 81.38 96 ASP A C 1
ATOM 767 O O . ASP A 1 96 ? 5.661 -0.376 12.399 1.00 81.38 96 ASP A O 1
ATOM 771 N N . PHE A 1 97 ? 3.563 -0.512 13.177 1.00 78.25 97 PHE A N 1
ATOM 772 C CA . PHE A 1 97 ? 3.532 0.867 13.665 1.00 78.25 97 PHE A CA 1
ATOM 773 C C . PHE A 1 97 ? 4.467 1.092 14.849 1.00 78.25 97 PHE A C 1
ATOM 775 O O . PHE A 1 97 ? 5.081 2.153 14.928 1.00 78.25 97 PHE A O 1
ATOM 782 N N . ILE A 1 98 ? 4.608 0.105 15.740 1.00 80.81 98 ILE A N 1
ATOM 783 C CA . ILE A 1 98 ? 5.596 0.164 16.826 1.00 80.81 98 ILE A CA 1
ATOM 784 C C . ILE A 1 98 ? 7.007 0.231 16.235 1.00 80.81 98 ILE A C 1
ATOM 786 O O . ILE A 1 98 ? 7.781 1.097 16.622 1.00 80.81 98 ILE A O 1
ATOM 790 N N . ARG A 1 99 ? 7.330 -0.616 15.248 1.00 82.25 99 ARG A N 1
ATOM 791 C CA . ARG A 1 99 ? 8.632 -0.587 14.567 1.00 82.25 99 ARG A CA 1
ATOM 792 C C . ARG A 1 99 ? 8.905 0.776 13.933 1.00 82.25 99 ARG A C 1
ATOM 794 O O . ARG A 1 99 ? 9.957 1.348 14.184 1.00 82.25 99 ARG A O 1
ATOM 801 N N . ILE A 1 100 ? 7.958 1.305 13.156 1.00 83.75 100 ILE A N 1
ATOM 802 C CA . ILE A 1 100 ? 8.100 2.616 12.502 1.00 83.75 100 ILE A CA 1
ATOM 803 C C . ILE A 1 100 ? 8.308 3.731 13.537 1.00 83.75 100 ILE A C 1
ATOM 805 O O . ILE A 1 100 ? 9.148 4.609 13.335 1.00 83.75 100 ILE A O 1
ATOM 809 N N . TYR A 1 101 ? 7.564 3.698 14.645 1.00 82.44 101 TYR A N 1
ATOM 810 C CA . TYR A 1 101 ? 7.722 4.646 15.746 1.00 82.44 101 TYR A CA 1
ATOM 811 C C . TYR A 1 101 ? 9.132 4.579 16.354 1.00 82.44 101 TYR A C 1
ATOM 813 O O . TYR A 1 101 ? 9.807 5.606 16.432 1.00 82.44 101 TYR A O 1
ATOM 821 N N . GLU A 1 102 ? 9.604 3.383 16.715 1.00 80.38 102 GLU A N 1
ATOM 822 C CA . GLU A 1 102 ? 10.928 3.174 17.318 1.00 80.38 102 GLU A CA 1
ATOM 823 C C . GLU A 1 102 ? 12.066 3.578 16.368 1.00 80.38 102 GLU A C 1
ATOM 825 O O . GLU A 1 102 ? 13.009 4.262 16.775 1.00 80.38 102 GLU A O 1
ATOM 830 N N . GLU A 1 103 ? 11.968 3.217 15.084 1.00 82.75 103 GLU A N 1
ATOM 831 C CA . GLU A 1 103 ? 12.931 3.618 14.052 1.00 82.75 103 GLU A CA 1
ATOM 832 C C . GLU A 1 103 ? 12.987 5.145 13.918 1.00 82.75 103 GLU A C 1
ATOM 834 O O . GLU A 1 103 ? 14.074 5.726 13.900 1.00 82.75 103 GLU A O 1
ATOM 839 N N . THR A 1 104 ? 11.825 5.806 13.889 1.00 79.88 104 THR A N 1
ATOM 840 C CA . THR A 1 104 ? 11.734 7.268 13.775 1.00 79.88 104 THR A CA 1
ATOM 841 C C . THR A 1 104 ? 12.345 7.961 14.992 1.00 79.88 104 THR A C 1
ATOM 843 O O . THR A 1 104 ? 13.192 8.838 14.830 1.00 79.88 104 THR A O 1
ATOM 846 N N . LYS A 1 105 ? 11.998 7.532 16.213 1.00 78.88 105 LYS A N 1
ATOM 847 C CA . LYS A 1 105 ? 12.557 8.095 17.455 1.00 78.88 105 LYS A CA 1
ATOM 848 C C . LYS A 1 105 ? 14.064 7.886 17.556 1.00 78.88 105 LYS A C 1
ATOM 850 O O . LYS A 1 105 ? 14.790 8.804 17.932 1.00 78.88 105 LYS A O 1
ATOM 855 N N . THR A 1 106 ? 14.550 6.704 17.185 1.00 76.75 106 THR A N 1
ATOM 856 C CA . THR A 1 106 ? 15.989 6.405 17.171 1.00 76.75 106 THR A CA 1
ATOM 857 C C . THR A 1 106 ? 16.730 7.347 16.223 1.00 76.75 106 THR A C 1
ATOM 859 O O . THR A 1 106 ? 17.795 7.861 16.556 1.00 76.75 106 THR A O 1
ATOM 862 N N . LEU A 1 107 ? 16.156 7.625 15.053 1.00 71.94 107 LEU A N 1
ATOM 863 C CA . LEU A 1 107 ? 16.744 8.544 14.084 1.00 71.94 107 LEU A CA 1
ATOM 864 C C . LEU A 1 107 ? 16.710 9.998 14.541 1.00 71.94 107 LEU A C 1
ATOM 866 O O . LEU A 1 107 ? 17.698 10.691 14.336 1.00 71.94 107 LEU A O 1
ATOM 870 N N . GLU A 1 108 ? 15.637 10.457 15.186 1.00 71.19 108 GLU A N 1
ATOM 871 C CA . GLU A 1 108 ? 15.611 11.780 15.823 1.00 71.19 108 GLU A CA 1
ATOM 872 C C . GLU A 1 108 ? 16.746 11.912 16.851 1.00 71.19 108 GLU A C 1
ATOM 874 O O . GLU A 1 108 ? 17.431 12.930 16.893 1.00 71.19 108 GLU A O 1
ATOM 879 N N . MET A 1 109 ? 17.010 10.869 17.647 1.00 70.12 109 MET A N 1
ATOM 880 C CA . MET A 1 109 ? 18.119 10.869 18.610 1.00 70.12 109 MET A CA 1
ATOM 881 C C . MET A 1 109 ? 19.495 10.911 17.931 1.00 70.12 109 MET A C 1
ATOM 883 O O . MET A 1 109 ? 20.379 11.618 18.407 1.00 70.12 109 MET A O 1
ATOM 887 N N . ILE A 1 110 ? 19.673 10.185 16.823 1.00 69.06 110 ILE A N 1
ATOM 888 C CA . ILE A 1 110 ? 20.938 10.142 16.072 1.00 69.06 110 ILE A CA 1
ATOM 889 C C . ILE A 1 110 ? 21.171 11.442 15.289 1.00 69.06 110 ILE A C 1
ATOM 891 O O . ILE A 1 110 ? 22.286 11.943 15.266 1.00 69.06 110 ILE A O 1
ATOM 895 N N . LEU A 1 111 ? 20.146 12.021 14.665 1.00 63.28 111 LEU A N 1
ATOM 896 C CA . LEU A 1 111 ? 20.265 13.265 13.890 1.00 63.28 111 LEU A CA 1
ATOM 897 C C . LEU A 1 111 ? 20.521 14.493 14.771 1.00 63.28 111 LEU A C 1
ATOM 899 O O . LEU A 1 111 ? 21.055 15.486 14.293 1.00 63.28 111 LEU A O 1
ATOM 903 N N . ASN A 1 112 ? 20.187 14.410 16.060 1.00 56.97 112 ASN A N 1
ATOM 904 C CA . ASN A 1 112 ? 20.591 15.392 17.066 1.00 56.97 112 ASN A CA 1
ATOM 905 C C . ASN A 1 112 ? 22.063 15.230 17.513 1.00 56.97 112 ASN A C 1
ATOM 907 O O . ASN A 1 112 ? 22.500 15.941 18.418 1.00 56.97 112 ASN A O 1
ATOM 911 N N . SER A 1 113 ? 22.823 14.304 16.913 1.00 54.09 113 SER A N 1
ATOM 912 C CA . SER A 1 113 ? 24.281 14.204 17.041 1.00 54.09 113 SER A CA 1
ATOM 913 C C . SER A 1 113 ? 24.944 14.628 15.721 1.00 54.09 113 SER A C 1
ATOM 915 O O . SER A 1 113 ? 24.553 14.162 14.656 1.00 54.09 113 SER A O 1
ATOM 917 N N . ASP A 1 114 ? 25.896 15.560 15.804 1.00 51.28 114 ASP A N 1
ATOM 918 C CA . ASP A 1 114 ? 26.345 16.521 14.771 1.00 51.28 114 ASP A CA 1
ATOM 919 C C . ASP A 1 114 ? 26.981 15.981 13.456 1.00 51.28 114 ASP A C 1
ATOM 921 O O . ASP A 1 114 ? 27.629 16.748 12.744 1.00 51.28 114 ASP A O 1
ATOM 925 N N . ASP A 1 115 ? 26.813 14.714 13.067 1.00 55.38 115 ASP A N 1
ATOM 926 C CA . ASP A 1 115 ? 27.487 14.165 11.874 1.00 55.38 115 ASP A CA 1
ATOM 927 C C . ASP A 1 115 ? 26.590 14.171 10.614 1.00 55.38 115 ASP A C 1
ATOM 929 O O . ASP A 1 115 ? 25.741 13.306 10.371 1.00 55.38 115 ASP A O 1
ATOM 933 N N . ASP A 1 116 ? 26.801 15.208 9.801 1.00 54.38 116 ASP A N 1
ATOM 934 C CA . ASP A 1 116 ? 26.084 15.572 8.575 1.00 54.38 116 ASP A CA 1
ATOM 935 C C . ASP A 1 116 ? 26.628 14.839 7.328 1.00 54.38 116 ASP A C 1
ATOM 937 O O . ASP A 1 116 ? 27.405 15.396 6.559 1.00 54.38 116 ASP A O 1
ATOM 941 N N . ASP A 1 117 ? 26.203 13.590 7.094 1.00 54.28 117 ASP A N 1
ATOM 942 C CA . ASP A 1 117 ? 26.458 12.874 5.827 1.00 54.28 117 ASP A CA 1
ATOM 943 C C . ASP A 1 117 ? 25.173 12.775 4.977 1.00 54.28 117 ASP A C 1
ATOM 945 O O . ASP A 1 117 ? 24.305 11.923 5.198 1.00 54.28 117 ASP A O 1
ATOM 949 N N . ASN A 1 118 ? 25.056 13.648 3.969 1.00 51.81 118 ASN A N 1
ATOM 950 C CA . ASN A 1 118 ? 23.880 13.767 3.092 1.00 51.81 118 ASN A CA 1
ATOM 951 C C . ASN A 1 118 ? 23.619 12.533 2.201 1.00 51.81 118 ASN A C 1
ATOM 953 O O . ASN A 1 118 ? 22.463 12.198 1.967 1.00 51.81 118 ASN A O 1
ATOM 957 N N . GLU A 1 119 ? 24.640 11.798 1.748 1.00 45.69 119 GLU A N 1
ATOM 958 C CA . GLU A 1 119 ? 24.441 10.639 0.848 1.00 45.69 119 GLU A CA 1
ATOM 959 C C . GLU A 1 119 ? 23.817 9.417 1.549 1.00 45.69 119 GLU A C 1
ATOM 961 O O . GLU A 1 119 ? 23.143 8.600 0.919 1.00 45.69 119 GLU A O 1
ATOM 966 N N . ARG A 1 120 ? 23.980 9.292 2.875 1.00 45.81 120 ARG A N 1
ATOM 967 C CA . ARG A 1 120 ? 23.275 8.265 3.661 1.00 45.81 120 ARG A CA 1
ATOM 968 C C . ARG A 1 120 ? 21.786 8.578 3.804 1.00 45.81 120 ARG A C 1
ATOM 970 O O . ARG A 1 120 ? 21.007 7.643 3.976 1.00 45.81 120 ARG A O 1
ATOM 977 N N . ARG A 1 121 ? 21.377 9.851 3.725 1.00 46.75 121 ARG A N 1
ATOM 978 C CA . ARG A 1 121 ? 19.985 10.275 3.949 1.00 46.75 121 ARG A CA 1
ATOM 979 C C . ARG A 1 121 ? 19.050 9.793 2.839 1.00 46.75 121 ARG A C 1
ATOM 981 O O . ARG A 1 121 ? 18.042 9.181 3.172 1.00 46.75 121 ARG A O 1
ATOM 988 N N . ASP A 1 122 ? 19.428 9.925 1.568 1.00 43.53 122 ASP A N 1
ATOM 989 C CA . ASP A 1 122 ? 18.567 9.560 0.425 1.00 43.53 122 ASP A CA 1
ATOM 990 C C . ASP A 1 122 ? 18.273 8.049 0.331 1.00 43.53 122 ASP A C 1
ATOM 992 O O . ASP A 1 122 ? 17.150 7.624 0.052 1.00 43.53 122 ASP A O 1
ATOM 996 N N . PHE A 1 123 ? 19.264 7.197 0.614 1.00 37.41 123 PHE A N 1
ATOM 997 C CA . PHE A 1 123 ? 19.076 5.740 0.611 1.00 37.41 123 PHE A CA 1
ATOM 998 C C . PHE A 1 123 ? 18.278 5.236 1.825 1.00 37.41 123 PHE A C 1
ATOM 1000 O O . PHE A 1 123 ? 17.540 4.250 1.733 1.00 37.41 123 PHE A O 1
ATOM 1007 N N . ILE A 1 124 ? 18.419 5.916 2.967 1.00 46.38 124 ILE A N 1
ATOM 1008 C CA . ILE A 1 124 ? 17.623 5.667 4.172 1.00 46.38 124 ILE A CA 1
ATOM 1009 C C . ILE A 1 124 ? 16.165 6.103 3.944 1.00 46.38 124 ILE A C 1
ATOM 1011 O O . ILE A 1 124 ? 15.258 5.403 4.388 1.00 46.38 124 ILE A O 1
ATOM 1015 N N . ASP A 1 125 ? 15.931 7.201 3.224 1.00 62.53 125 ASP A N 1
ATOM 1016 C CA . ASP A 1 125 ? 14.595 7.744 2.936 1.00 62.53 125 ASP A CA 1
ATOM 1017 C C . ASP A 1 125 ? 13.740 6.789 2.085 1.00 62.53 125 ASP A C 1
ATOM 1019 O O . ASP A 1 125 ? 12.561 6.553 2.351 1.00 62.53 125 ASP A O 1
ATOM 1023 N N . PHE A 1 126 ? 14.365 6.107 1.124 1.00 57.72 126 PHE A N 1
ATOM 1024 C CA . PHE A 1 126 ? 13.649 5.202 0.229 1.00 57.72 126 PHE A CA 1
ATOM 1025 C C . PHE A 1 126 ? 13.174 3.896 0.888 1.00 57.72 126 PHE A C 1
ATOM 1027 O O . PHE A 1 126 ? 12.041 3.464 0.678 1.00 57.72 126 PHE A O 1
ATOM 1034 N N . ARG A 1 127 ? 14.009 3.260 1.724 1.00 61.88 127 ARG A N 1
ATOM 1035 C CA . ARG A 1 127 ? 13.591 2.052 2.471 1.00 61.88 127 ARG A CA 1
ATOM 1036 C C . ARG A 1 127 ? 12.529 2.364 3.523 1.00 61.88 127 ARG A C 1
ATOM 1038 O O . ARG A 1 127 ? 11.680 1.521 3.807 1.00 61.88 127 ARG A O 1
ATOM 1045 N N . LYS A 1 128 ? 12.590 3.565 4.104 1.00 76.06 128 LYS A N 1
ATOM 1046 C CA . LYS A 1 128 ? 11.574 4.062 5.033 1.00 76.06 128 LYS A CA 1
ATOM 1047 C C . LYS A 1 128 ? 10.225 4.170 4.347 1.00 76.06 128 LYS A C 1
ATOM 1049 O O . LYS A 1 128 ? 9.253 3.635 4.866 1.00 76.06 128 LYS A O 1
ATOM 1054 N N . PHE A 1 129 ? 10.193 4.781 3.165 1.00 82.75 129 PHE A N 1
ATOM 1055 C CA . PHE A 1 129 ? 8.967 4.944 2.399 1.00 82.75 129 PHE A CA 1
ATOM 1056 C C . PHE A 1 129 ? 8.246 3.606 2.164 1.00 82.75 129 PHE A C 1
ATOM 1058 O O . PHE A 1 129 ? 7.070 3.482 2.500 1.00 82.75 129 PHE A O 1
ATOM 1065 N N . ASP A 1 130 ? 8.955 2.567 1.709 1.00 82.31 130 ASP A N 1
ATOM 1066 C CA . ASP A 1 130 ? 8.359 1.234 1.514 1.00 82.31 130 ASP A CA 1
ATOM 1067 C C . ASP A 1 130 ? 7.861 0.599 2.832 1.00 82.31 130 ASP A C 1
ATOM 1069 O O . ASP A 1 130 ? 6.744 0.081 2.905 1.00 82.31 130 ASP A O 1
ATOM 1073 N N . SER A 1 131 ? 8.642 0.703 3.917 1.00 82.25 131 SER A N 1
ATOM 1074 C CA . SER A 1 131 ? 8.226 0.244 5.255 1.00 82.25 131 SER A CA 1
ATOM 1075 C C . SER A 1 131 ? 6.934 0.933 5.716 1.00 82.25 131 SER A C 1
ATOM 1077 O O . SER A 1 131 ? 6.035 0.276 6.252 1.00 82.25 131 SER A O 1
ATOM 1079 N N . TYR A 1 132 ? 6.799 2.237 5.455 1.00 88.56 132 TYR A N 1
ATOM 1080 C CA . TYR A 1 132 ? 5.610 3.012 5.804 1.00 88.56 132 TYR A CA 1
ATOM 1081 C C . TYR A 1 132 ? 4.396 2.560 5.001 1.00 88.56 132 TYR A C 1
ATOM 1083 O O . TYR A 1 132 ? 3.340 2.305 5.582 1.00 88.56 132 TYR A O 1
ATOM 1091 N N . LEU A 1 133 ? 4.546 2.394 3.684 1.00 91.12 133 LEU A N 1
ATOM 1092 C CA . LEU A 1 133 ? 3.454 1.937 2.828 1.00 91.12 133 LEU A CA 1
ATOM 1093 C C . LEU A 1 133 ? 2.949 0.547 3.234 1.00 91.12 133 LEU A C 1
ATOM 1095 O O . LEU A 1 133 ? 1.738 0.334 3.258 1.00 91.12 133 LEU A O 1
ATOM 1099 N N . ASN A 1 134 ? 3.841 -0.366 3.630 1.00 89.38 134 ASN A N 1
ATOM 1100 C CA . ASN A 1 134 ? 3.460 -1.682 4.151 1.00 89.38 134 ASN A CA 1
ATOM 1101 C C . ASN A 1 134 ? 2.587 -1.577 5.412 1.00 89.38 134 ASN A C 1
ATOM 1103 O O . ASN A 1 134 ? 1.515 -2.185 5.483 1.00 89.38 134 ASN A O 1
ATOM 1107 N N . ALA A 1 135 ? 3.002 -0.766 6.389 1.00 88.44 135 ALA A N 1
ATOM 1108 C CA . ALA A 1 135 ? 2.212 -0.555 7.600 1.00 88.44 135 ALA A CA 1
ATOM 1109 C C . ALA A 1 135 ? 0.870 0.131 7.302 1.00 88.44 135 ALA A C 1
ATOM 1111 O O . ALA A 1 135 ? -0.150 -0.203 7.909 1.00 88.44 135 ALA A O 1
ATOM 1112 N N . PHE A 1 136 ? 0.850 1.071 6.354 1.00 94.38 136 PHE A N 1
ATOM 1113 C CA . PHE A 1 136 ? -0.361 1.778 5.948 1.00 94.38 136 PHE A CA 1
ATOM 1114 C C . PHE A 1 136 ? -1.345 0.870 5.219 1.00 94.38 136 PHE A C 1
ATOM 1116 O O . PHE A 1 136 ? -2.528 0.909 5.543 1.00 94.38 136 PHE A O 1
ATOM 1123 N N . GLU A 1 137 ? -0.895 0.012 4.305 1.00 94.56 137 GLU A N 1
ATOM 1124 C CA . GLU A 1 137 ? -1.758 -0.973 3.643 1.00 94.56 137 GLU A CA 1
ATOM 1125 C C . GLU A 1 137 ? -2.431 -1.898 4.666 1.00 94.56 137 GLU A C 1
ATOM 1127 O O . GLU A 1 137 ? -3.658 -2.059 4.649 1.00 94.56 137 GLU A O 1
ATOM 1132 N N . GLN A 1 138 ? -1.648 -2.446 5.604 1.00 91.62 138 GLN A N 1
ATOM 1133 C CA . GLN A 1 138 ? -2.174 -3.309 6.662 1.00 91.62 138 GLN A CA 1
ATOM 1134 C C . GLN A 1 138 ? -3.179 -2.557 7.539 1.00 91.62 138 GLN A C 1
ATOM 1136 O O . GLN A 1 138 ? -4.274 -3.050 7.807 1.00 91.62 138 GLN A O 1
ATOM 1141 N N . PHE A 1 139 ? -2.849 -1.334 7.954 1.00 94.06 139 PHE A N 1
ATOM 1142 C CA . PHE A 1 139 ? -3.743 -0.523 8.773 1.00 94.06 139 PHE A CA 1
ATOM 1143 C C . PHE A 1 139 ? -5.041 -0.167 8.060 1.00 94.06 139 PHE A C 1
ATOM 1145 O O . PHE A 1 139 ? -6.100 -0.218 8.680 1.00 94.06 139 PHE A O 1
ATOM 1152 N N . LEU A 1 140 ? -4.987 0.201 6.779 1.00 95.81 140 LEU A N 1
ATOM 1153 C CA . LEU A 1 140 ? -6.173 0.540 5.996 1.00 95.81 140 LEU A CA 1
ATOM 1154 C C . LEU A 1 140 ? -7.066 -0.695 5.805 1.00 95.81 140 LEU A C 1
ATOM 1156 O O . LEU A 1 140 ? -8.292 -0.595 5.885 1.00 95.81 140 LEU A O 1
ATOM 1160 N N . THR A 1 141 ? -6.464 -1.872 5.646 1.00 94.31 141 THR A N 1
ATOM 1161 C CA . THR A 1 141 ? -7.183 -3.151 5.600 1.00 94.31 141 THR A CA 1
ATOM 1162 C C . THR A 1 141 ? -7.862 -3.455 6.937 1.00 94.31 141 THR A C 1
ATOM 1164 O O . THR A 1 141 ? -9.075 -3.682 6.983 1.00 94.31 141 THR A O 1
ATOM 1167 N N . ASP A 1 142 ? -7.125 -3.368 8.046 1.00 92.19 142 ASP A N 1
ATOM 1168 C CA . ASP A 1 142 ? -7.667 -3.549 9.395 1.00 92.19 142 ASP A CA 1
ATOM 1169 C C . ASP A 1 142 ? -8.769 -2.527 9.710 1.00 92.19 142 ASP A C 1
ATOM 1171 O O . ASP A 1 142 ? -9.782 -2.863 10.331 1.00 92.19 142 ASP A O 1
ATOM 1175 N N . TYR A 1 143 ? -8.596 -1.280 9.259 1.00 94.44 143 TYR A N 1
ATOM 1176 C CA . TYR A 1 143 ? -9.583 -0.214 9.381 1.00 94.44 143 TYR A CA 1
ATOM 1177 C C . TYR A 1 143 ? -10.898 -0.631 8.725 1.00 94.44 143 TYR A C 1
ATOM 1179 O O . TYR A 1 143 ? -11.953 -0.509 9.353 1.00 94.44 143 TYR A O 1
ATOM 1187 N N . LEU A 1 144 ? -10.861 -1.143 7.489 1.00 94.56 144 LEU A N 1
ATOM 1188 C CA . LEU A 1 144 ? -12.062 -1.606 6.791 1.00 94.56 144 LEU A CA 1
ATOM 1189 C C . LEU A 1 144 ? -12.736 -2.756 7.543 1.00 94.56 144 LEU A C 1
ATOM 1191 O O . LEU A 1 144 ? -13.955 -2.726 7.711 1.00 94.56 144 LEU A O 1
ATOM 1195 N N . ILE A 1 145 ? -11.961 -3.731 8.027 1.00 92.88 145 ILE A N 1
ATOM 1196 C CA . ILE A 1 145 ? -12.477 -4.881 8.783 1.00 92.88 145 ILE A CA 1
ATOM 1197 C C . ILE A 1 145 ? -13.176 -4.405 10.062 1.00 92.88 145 ILE A C 1
ATOM 1199 O O . ILE A 1 145 ? -14.362 -4.670 10.265 1.00 92.88 145 ILE A O 1
ATOM 1203 N N . ILE A 1 146 ? -12.482 -3.629 10.897 1.00 92.12 146 ILE A N 1
ATOM 1204 C CA . ILE A 1 146 ? -13.008 -3.159 12.185 1.00 92.12 146 ILE A CA 1
ATOM 1205 C C . ILE A 1 146 ? -14.205 -2.224 11.983 1.00 92.12 146 ILE A C 1
ATOM 1207 O O . ILE A 1 146 ? -15.194 -2.311 12.713 1.00 92.12 146 ILE A O 1
ATOM 1211 N N . SER A 1 147 ? -14.160 -1.347 10.981 1.00 91.75 147 SER A N 1
ATOM 1212 C CA . SER A 1 147 ? -15.254 -0.409 10.706 1.00 91.75 147 SER A CA 1
ATOM 1213 C C . SER A 1 147 ? -16.512 -1.120 10.198 1.00 91.75 147 SER A C 1
ATOM 1215 O O . SER A 1 147 ? -17.626 -0.713 10.551 1.00 91.75 147 SER A O 1
ATOM 1217 N N . LYS A 1 148 ? -16.355 -2.198 9.414 1.00 92.31 148 LYS A N 1
ATOM 1218 C CA . LYS A 1 148 ? -17.458 -3.077 8.985 1.00 92.31 148 LYS A CA 1
ATOM 1219 C C . LYS A 1 148 ? -18.043 -3.848 10.164 1.00 92.31 148 LYS A C 1
ATOM 1221 O O . LYS A 1 148 ? -19.257 -3.802 10.364 1.00 92.31 148 LYS A O 1
ATOM 1226 N N . ASP A 1 149 ? -17.195 -4.452 10.995 1.00 90.44 149 ASP A N 1
ATOM 1227 C CA . ASP A 1 149 ? -17.599 -5.165 12.215 1.00 90.44 149 ASP A CA 1
ATOM 1228 C C . ASP A 1 149 ? -18.406 -4.268 13.166 1.00 90.44 149 ASP A C 1
ATOM 1230 O O . ASP A 1 149 ? -19.430 -4.670 13.730 1.00 90.44 149 ASP A O 1
ATOM 1234 N N . LEU A 1 150 ? -17.962 -3.020 13.336 1.00 90.75 150 LEU A N 1
ATOM 1235 C CA . LEU A 1 150 ? -18.621 -2.033 14.187 1.00 90.75 150 LEU A CA 1
ATOM 1236 C C . LEU A 1 150 ? -19.833 -1.361 13.525 1.00 90.75 150 LEU A C 1
ATOM 1238 O O . LEU A 1 150 ? -20.593 -0.696 14.233 1.00 90.75 150 LEU A O 1
ATOM 1242 N N . ARG A 1 151 ? -20.048 -1.569 12.218 1.00 92.38 151 ARG A N 1
ATOM 1243 C CA . ARG A 1 151 ? -21.097 -0.936 11.397 1.00 92.38 151 ARG A CA 1
ATOM 1244 C C . ARG A 1 151 ? -21.033 0.595 11.410 1.00 92.38 151 ARG A C 1
ATOM 1246 O O . ARG A 1 151 ? -22.058 1.265 11.504 1.00 92.38 151 ARG A O 1
ATOM 1253 N N . VAL A 1 152 ? -19.819 1.137 11.342 1.00 91.25 152 VAL A N 1
ATOM 1254 C CA . VAL A 1 152 ? -19.542 2.588 11.333 1.00 91.25 152 VAL A CA 1
ATOM 1255 C C . VAL A 1 152 ? -18.950 3.076 10.008 1.00 91.25 152 VAL A C 1
ATOM 1257 O O . VAL A 1 152 ? -18.750 4.275 9.831 1.00 91.25 152 VAL A O 1
ATOM 1260 N N . LEU A 1 153 ? -18.677 2.162 9.073 1.00 91.88 153 LEU A N 1
ATOM 1261 C CA . LEU A 1 153 ? -18.086 2.484 7.780 1.00 91.88 153 LEU A CA 1
ATOM 1262 C C . LEU A 1 153 ? -19.110 3.152 6.850 1.00 91.88 153 LEU A C 1
ATOM 1264 O O . LEU A 1 153 ? -20.134 2.559 6.514 1.00 91.88 153 LEU A O 1
ATOM 1268 N N . SER A 1 154 ? -18.817 4.378 6.411 1.00 90.31 154 SER A N 1
ATOM 1269 C CA . SER A 1 154 ? -19.585 5.038 5.348 1.00 90.31 154 SER A CA 1
ATOM 1270 C C . SER A 1 154 ? -19.083 4.607 3.968 1.00 90.31 154 SER A C 1
ATOM 1272 O O . SER A 1 154 ? -17.887 4.378 3.797 1.00 90.31 154 SER A O 1
ATOM 1274 N N . SER A 1 155 ? -19.965 4.556 2.966 1.00 88.94 155 SER A N 1
ATOM 1275 C CA . SER A 1 155 ? -19.596 4.170 1.593 1.00 88.94 155 SER A CA 1
ATOM 1276 C C . SER A 1 155 ? -18.560 5.103 0.963 1.00 88.94 155 SER A C 1
ATOM 1278 O O . SER A 1 155 ? -17.693 4.657 0.216 1.00 88.94 155 SER A O 1
ATOM 1280 N N . LYS A 1 156 ? -18.628 6.401 1.287 1.00 89.25 156 LYS A N 1
ATOM 1281 C CA . LYS A 1 156 ? -17.650 7.393 0.833 1.00 89.25 156 LYS A CA 1
ATOM 1282 C C . LYS A 1 156 ? -16.260 7.086 1.391 1.00 89.25 156 LYS A C 1
ATOM 1284 O O . LYS A 1 156 ? -15.308 6.990 0.627 1.00 89.25 156 LYS A O 1
ATOM 1289 N N . LEU A 1 157 ? -16.163 6.897 2.707 1.00 90.56 157 LEU A N 1
ATOM 1290 C CA . LEU A 1 157 ? -14.890 6.614 3.367 1.00 90.56 157 LEU A CA 1
ATOM 1291 C C . LEU A 1 157 ? -14.344 5.233 2.990 1.00 90.56 157 LEU A C 1
ATOM 1293 O O . LEU A 1 157 ? -13.141 5.080 2.829 1.00 90.56 157 LEU A O 1
ATOM 1297 N N . GLU A 1 158 ? -15.216 4.241 2.787 1.00 92.88 158 GLU A N 1
ATOM 1298 C CA . GLU A 1 158 ? -14.818 2.948 2.221 1.00 92.88 158 GLU A CA 1
ATOM 1299 C C . GLU A 1 158 ? -14.154 3.120 0.853 1.00 92.88 158 GLU A C 1
ATOM 1301 O O . GLU A 1 158 ? -13.108 2.524 0.609 1.00 92.88 158 GLU A O 1
ATOM 1306 N N . GLY A 1 159 ? -14.733 3.955 -0.016 1.00 91.69 159 GLY A N 1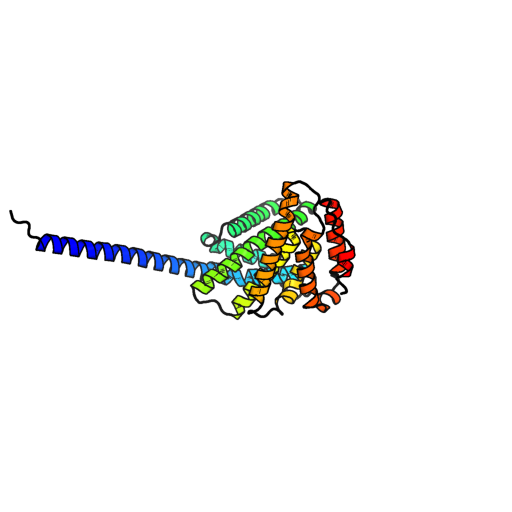
ATOM 1307 C CA . GLY A 1 159 ? -14.148 4.290 -1.311 1.00 91.69 159 GLY A CA 1
ATOM 1308 C C . GLY A 1 159 ? -12.766 4.924 -1.180 1.00 91.69 159 GLY A C 1
ATOM 1309 O O . GLY A 1 159 ? -11.824 4.424 -1.780 1.00 91.69 159 GLY A O 1
ATOM 1310 N N . GLU A 1 160 ? -12.626 5.968 -0.361 1.00 92.56 160 GLU A N 1
ATOM 1311 C CA . GLU A 1 160 ? -11.343 6.664 -0.154 1.00 92.56 160 GLU A CA 1
ATOM 1312 C C . GLU A 1 160 ? -10.256 5.721 0.389 1.00 92.56 160 GLU A C 1
ATOM 1314 O O . GLU A 1 160 ? -9.146 5.680 -0.138 1.00 92.56 160 GLU A O 1
ATOM 1319 N N . VAL A 1 161 ? -10.586 4.890 1.383 1.00 94.94 161 VAL A N 1
ATOM 1320 C CA . VAL A 1 161 ? -9.646 3.914 1.955 1.00 94.94 161 VAL A CA 1
ATOM 1321 C C . VAL A 1 161 ? -9.221 2.874 0.917 1.00 94.94 161 VAL A C 1
ATOM 1323 O O . VAL A 1 161 ? -8.030 2.590 0.785 1.00 94.94 161 VAL A O 1
ATOM 1326 N N . LYS A 1 162 ? -10.166 2.325 0.142 1.00 95.00 162 LYS A N 1
ATOM 1327 C CA . LYS A 1 162 ? -9.849 1.366 -0.929 1.00 95.00 162 LYS A CA 1
ATOM 1328 C C . LYS A 1 162 ? -9.015 1.996 -2.040 1.00 95.00 162 LYS A C 1
ATOM 1330 O O . LYS A 1 162 ? -8.124 1.339 -2.566 1.00 95.00 162 LYS A O 1
ATOM 1335 N N . GLN A 1 163 ? -9.261 3.261 -2.377 1.00 94.00 163 GLN A N 1
ATOM 1336 C CA . GLN A 1 163 ? -8.436 3.985 -3.342 1.00 94.00 163 GLN A CA 1
ATOM 1337 C C . GLN A 1 163 ? -6.990 4.095 -2.851 1.00 94.00 163 GLN A C 1
ATOM 1339 O O . GLN A 1 163 ? -6.075 3.771 -3.602 1.00 94.00 163 GLN A O 1
ATOM 1344 N N . SER A 1 164 ? -6.772 4.463 -1.585 1.00 95.50 164 SER A N 1
ATOM 1345 C CA . SER A 1 164 ? -5.429 4.493 -0.994 1.00 95.50 164 SER A CA 1
ATOM 1346 C C . SER A 1 164 ? -4.750 3.120 -0.988 1.00 95.50 164 SER A C 1
ATOM 1348 O O . SER A 1 164 ? -3.578 3.036 -1.346 1.00 95.50 164 SER A O 1
ATOM 1350 N N . ILE A 1 165 ? -5.476 2.044 -0.657 1.00 96.25 165 ILE A N 1
ATOM 1351 C CA . ILE A 1 165 ? -4.952 0.668 -0.741 1.00 96.25 165 ILE A CA 1
ATOM 1352 C C . ILE A 1 165 ? -4.524 0.339 -2.176 1.00 96.25 165 ILE A C 1
ATOM 1354 O O . ILE A 1 165 ? -3.420 -0.153 -2.384 1.00 96.25 165 ILE A O 1
ATOM 1358 N N . ALA A 1 166 ? -5.361 0.642 -3.171 1.00 95.75 166 ALA A N 1
ATOM 1359 C CA . ALA A 1 166 ? -5.044 0.375 -4.572 1.00 95.75 166 ALA A CA 1
ATOM 1360 C C . ALA A 1 166 ? -3.798 1.137 -5.049 1.00 95.75 166 ALA A C 1
ATOM 1362 O O . ALA A 1 166 ? -2.984 0.570 -5.769 1.00 95.75 166 ALA A O 1
ATOM 1363 N N . ILE A 1 167 ? -3.622 2.396 -4.627 1.00 95.44 167 ILE A N 1
ATOM 1364 C CA . ILE A 1 167 ? -2.425 3.194 -4.941 1.00 95.44 167 ILE A CA 1
ATOM 1365 C C . ILE A 1 167 ? -1.171 2.542 -4.348 1.00 95.44 167 ILE A C 1
ATOM 1367 O O . ILE A 1 167 ? -0.175 2.386 -5.053 1.00 95.44 167 ILE A O 1
ATOM 1371 N N . ILE A 1 168 ? -1.226 2.132 -3.075 1.00 95.94 168 ILE A N 1
ATOM 1372 C CA . ILE A 1 168 ? -0.106 1.457 -2.405 1.00 95.94 168 ILE A CA 1
ATOM 1373 C C . ILE A 1 168 ? 0.232 0.141 -3.110 1.00 95.94 168 ILE A C 1
ATOM 1375 O O . ILE A 1 168 ? 1.389 -0.085 -3.458 1.00 95.94 168 ILE A O 1
ATOM 1379 N N . LYS A 1 169 ? -0.772 -0.707 -3.358 1.00 96.38 169 LYS A N 1
ATOM 1380 C CA . LYS A 1 169 ? -0.587 -1.996 -4.034 1.00 96.38 169 LYS A CA 1
ATOM 1381 C C . LYS A 1 169 ? 0.011 -1.828 -5.425 1.00 96.38 169 LYS A C 1
ATOM 1383 O O . LYS A 1 169 ? 0.934 -2.549 -5.780 1.00 96.38 169 LYS A O 1
ATOM 1388 N N . LEU A 1 170 ? -0.463 -0.844 -6.187 1.00 94.94 170 LEU A N 1
ATOM 1389 C CA . LEU A 1 170 ? 0.055 -0.564 -7.521 1.00 94.94 170 LEU A CA 1
ATOM 1390 C C . LEU A 1 170 ? 1.530 -0.141 -7.484 1.00 94.94 170 LEU A C 1
ATOM 1392 O O . LEU A 1 170 ? 2.327 -0.648 -8.268 1.00 94.94 170 LEU A O 1
ATOM 1396 N N . TYR A 1 171 ? 1.907 0.743 -6.556 1.00 94.88 171 TYR A N 1
ATOM 1397 C CA . TY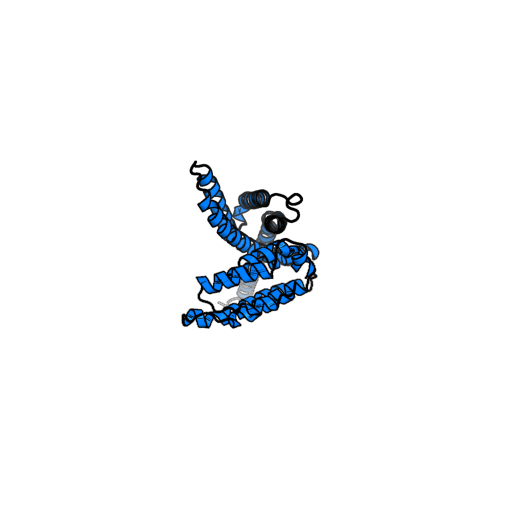R A 1 171 ? 3.310 1.104 -6.346 1.00 94.88 171 TYR A CA 1
ATOM 1398 C C . TYR A 1 171 ? 4.156 -0.124 -6.001 1.00 94.88 171 TYR A C 1
ATOM 1400 O O . TYR A 1 171 ? 5.154 -0.388 -6.670 1.00 94.88 171 TYR A O 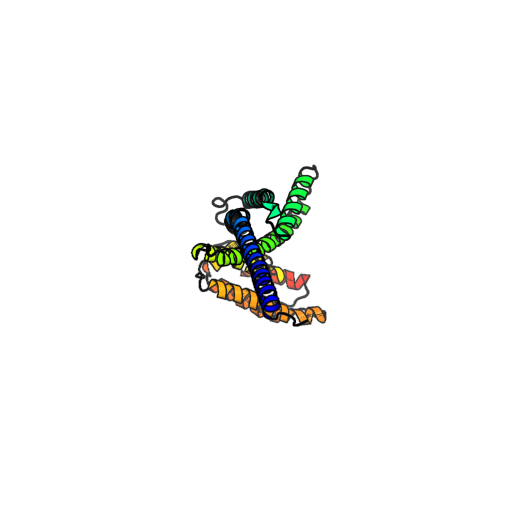1
ATOM 1408 N N . LYS A 1 172 ? 3.730 -0.899 -4.996 1.00 95.06 172 LYS A N 1
ATOM 1409 C CA . LYS A 1 172 ? 4.455 -2.081 -4.519 1.00 95.06 172 LYS A CA 1
ATOM 1410 C C . LYS A 1 172 ? 4.635 -3.124 -5.615 1.00 95.06 172 LYS A C 1
ATOM 1412 O O . LYS A 1 172 ? 5.731 -3.659 -5.744 1.00 95.06 172 LYS A O 1
ATOM 1417 N N . LEU A 1 173 ? 3.602 -3.367 -6.423 1.00 96.31 173 LEU A N 1
ATOM 1418 C CA . LEU A 1 173 ? 3.641 -4.318 -7.531 1.00 96.31 173 LEU A CA 1
ATOM 1419 C C . LEU A 1 173 ? 4.765 -3.978 -8.518 1.00 96.31 173 LEU A C 1
ATOM 1421 O O . LEU A 1 173 ? 5.655 -4.790 -8.754 1.00 96.31 173 LEU A O 1
ATOM 1425 N N . PHE A 1 174 ? 4.759 -2.765 -9.072 1.00 95.12 174 PHE A N 1
ATOM 1426 C CA . PHE A 1 174 ? 5.773 -2.361 -10.052 1.00 95.12 174 PHE A CA 1
ATOM 1427 C C . PHE A 1 174 ? 7.161 -2.240 -9.418 1.00 95.12 174 PHE A C 1
ATOM 1429 O O . PHE A 1 174 ? 8.162 -2.626 -10.023 1.00 95.12 174 PHE A O 1
ATOM 1436 N N . TYR A 1 175 ? 7.227 -1.778 -8.169 1.00 92.69 175 TYR A N 1
ATOM 1437 C CA . TYR A 1 175 ? 8.481 -1.658 -7.442 1.00 92.69 175 TYR A CA 1
ATOM 1438 C C . TYR A 1 175 ? 9.145 -3.023 -7.181 1.00 92.69 175 TYR A C 1
ATOM 1440 O O . TYR A 1 175 ? 10.346 -3.173 -7.429 1.00 92.69 175 TYR A O 1
ATOM 1448 N N . LYS A 1 176 ? 8.364 -4.031 -6.763 1.00 92.75 176 LYS A N 1
ATOM 1449 C CA . LYS A 1 176 ? 8.806 -5.420 -6.531 1.00 92.75 176 LYS A CA 1
ATOM 1450 C C . LYS A 1 176 ? 9.513 -6.004 -7.752 1.00 92.75 176 LYS A C 1
ATOM 1452 O O . LYS A 1 176 ? 10.559 -6.630 -7.609 1.00 92.75 176 LYS A O 1
ATOM 1457 N N . TYR A 1 177 ? 8.993 -5.731 -8.947 1.00 91.75 177 TYR A N 1
ATOM 1458 C CA . TYR A 1 177 ? 9.546 -6.223 -10.211 1.00 91.75 177 TYR A CA 1
ATOM 1459 C C . TYR A 1 177 ? 10.520 -5.247 -10.887 1.00 91.75 177 TYR A C 1
ATOM 1461 O O . TYR A 1 177 ? 10.751 -5.342 -12.087 1.00 91.75 177 TYR A O 1
ATOM 1469 N N . CYS A 1 178 ? 11.121 -4.332 -10.117 1.00 90.38 178 CYS A N 1
ATOM 1470 C CA . CYS A 1 178 ? 12.167 -3.402 -10.562 1.00 90.38 178 CYS A CA 1
ATOM 1471 C C . CYS A 1 178 ? 11.753 -2.363 -11.618 1.00 90.38 178 CYS A C 1
ATOM 1473 O O . CYS A 1 178 ? 12.620 -1.773 -12.260 1.00 90.38 178 CYS A O 1
ATOM 1475 N N . PHE A 1 179 ? 10.457 -2.073 -11.745 1.00 92.19 179 PHE A N 1
ATOM 1476 C CA . PHE A 1 179 ? 9.953 -0.926 -12.503 1.00 92.19 179 PHE A CA 1
ATOM 1477 C C . PHE A 1 179 ? 9.843 0.295 -11.586 1.00 92.19 179 PHE A C 1
ATOM 1479 O O . PHE A 1 179 ? 8.752 0.704 -11.181 1.00 92.19 179 PHE A O 1
ATOM 1486 N N . TRP A 1 180 ? 10.986 0.818 -11.147 1.00 90.19 180 TRP A N 1
ATOM 1487 C CA . TRP A 1 180 ? 11.046 1.822 -10.088 1.00 90.19 180 TRP A CA 1
ATOM 1488 C C . TRP A 1 180 ? 10.520 3.182 -10.528 1.00 90.19 180 TRP A C 1
ATOM 1490 O O . TRP A 1 180 ? 9.794 3.829 -9.766 1.00 90.19 180 TRP A O 1
ATOM 1500 N N . ASP A 1 181 ? 10.868 3.624 -11.733 1.00 90.12 181 ASP A N 1
ATOM 1501 C CA . ASP A 1 181 ? 10.413 4.915 -12.239 1.00 90.12 181 ASP A CA 1
ATOM 1502 C C . ASP A 1 181 ? 8.927 4.863 -12.591 1.00 90.12 181 ASP A C 1
ATOM 1504 O O . ASP A 1 181 ? 8.178 5.786 -12.253 1.00 90.12 181 ASP A O 1
ATOM 1508 N N . ILE A 1 182 ? 8.455 3.743 -13.144 1.00 92.25 182 ILE A N 1
ATOM 1509 C CA . ILE A 1 182 ? 7.020 3.520 -13.338 1.00 92.25 182 ILE A CA 1
ATOM 1510 C C . ILE A 1 182 ? 6.275 3.458 -12.008 1.00 92.25 182 ILE A C 1
ATOM 1512 O O . ILE A 1 182 ? 5.256 4.132 -11.874 1.00 92.25 182 ILE A O 1
ATOM 1516 N N . ALA A 1 183 ? 6.776 2.742 -10.999 1.00 92.88 183 ALA A N 1
ATOM 1517 C CA . ALA A 1 183 ? 6.147 2.702 -9.680 1.00 92.88 183 ALA A CA 1
ATOM 1518 C C . ALA A 1 183 ? 5.971 4.114 -9.099 1.00 92.88 183 ALA A C 1
ATOM 1520 O O . ALA A 1 183 ? 4.882 4.463 -8.637 1.00 92.88 183 ALA A O 1
ATOM 1521 N N . LYS A 1 184 ? 7.005 4.964 -9.187 1.00 89.88 184 LYS A N 1
ATOM 1522 C CA . LYS A 1 184 ? 6.933 6.370 -8.752 1.00 89.88 184 LYS A CA 1
ATOM 1523 C C . LYS A 1 184 ? 5.875 7.154 -9.520 1.00 89.88 184 LYS A C 1
ATOM 1525 O O . LYS A 1 184 ? 5.091 7.863 -8.894 1.00 89.88 184 LYS A O 1
ATOM 1530 N N . ILE A 1 185 ? 5.825 7.028 -10.848 1.00 89.69 185 ILE A N 1
ATOM 1531 C CA . ILE A 1 185 ? 4.810 7.697 -11.676 1.00 89.69 185 ILE A CA 1
ATOM 1532 C C . ILE A 1 185 ? 3.406 7.231 -11.272 1.00 89.69 185 ILE A C 1
ATOM 1534 O O . ILE A 1 185 ? 2.529 8.056 -11.015 1.00 89.69 185 ILE A O 1
ATOM 1538 N N . LEU A 1 186 ? 3.188 5.922 -11.155 1.00 91.56 186 LEU A N 1
ATOM 1539 C CA . LEU A 1 186 ? 1.892 5.356 -10.785 1.00 91.56 186 LEU A CA 1
ATOM 1540 C C . LEU A 1 186 ? 1.448 5.789 -9.386 1.00 91.56 186 LEU A C 1
ATOM 1542 O O . LEU A 1 186 ? 0.270 6.076 -9.193 1.00 91.56 186 LEU A O 1
ATOM 1546 N N . PHE A 1 187 ? 2.370 5.902 -8.428 1.00 92.38 187 PHE A N 1
ATOM 1547 C CA . PHE A 1 187 ? 2.065 6.444 -7.105 1.00 92.38 187 PHE A CA 1
ATOM 1548 C C . PHE A 1 187 ? 1.708 7.933 -7.177 1.00 92.38 187 PHE A C 1
ATOM 1550 O O . PHE A 1 187 ? 0.677 8.358 -6.653 1.00 92.38 187 PHE A O 1
ATOM 1557 N N . ALA A 1 188 ? 2.514 8.721 -7.892 1.00 88.81 188 ALA A N 1
ATOM 1558 C CA . ALA A 1 188 ? 2.340 10.163 -8.026 1.00 88.81 188 ALA A CA 1
ATOM 1559 C C . ALA A 1 188 ? 0.994 10.546 -8.657 1.00 88.81 188 ALA A C 1
ATOM 1561 O O . ALA A 1 188 ? 0.330 11.488 -8.222 1.00 88.81 188 ALA A O 1
ATOM 1562 N N . PHE A 1 189 ? 0.556 9.766 -9.645 1.00 88.31 189 PHE A N 1
ATOM 1563 C CA . PHE A 1 189 ? -0.727 9.938 -10.321 1.00 88.31 189 PHE A CA 1
ATOM 1564 C C . PHE A 1 189 ? -1.822 9.006 -9.799 1.00 88.31 189 PHE A C 1
ATOM 1566 O O . PHE A 1 189 ? -2.929 9.002 -10.340 1.00 88.31 189 PHE A O 1
ATOM 1573 N N . GLY A 1 190 ? -1.559 8.260 -8.725 1.00 89.00 190 GLY A N 1
ATOM 1574 C CA . GLY A 1 190 ? -2.427 7.197 -8.228 1.00 89.00 190 GLY A CA 1
ATOM 1575 C C . GLY A 1 190 ? -3.849 7.675 -7.965 1.00 89.00 190 GLY A C 1
ATOM 1576 O O . GLY A 1 190 ? -4.813 7.044 -8.393 1.00 89.00 190 GLY A O 1
ATOM 1577 N N . LYS A 1 191 ? -4.006 8.867 -7.376 1.00 87.50 191 LYS A N 1
ATOM 1578 C CA . LYS A 1 191 ? -5.329 9.471 -7.168 1.00 87.50 191 LYS A CA 1
ATOM 1579 C C . LYS A 1 191 ? -6.085 9.665 -8.484 1.00 87.50 191 LYS A C 1
ATOM 1581 O O . LYS A 1 191 ? -7.270 9.376 -8.541 1.00 87.50 191 LYS A O 1
ATOM 1586 N N . PHE A 1 192 ? -5.430 10.099 -9.556 1.00 85.50 192 PHE A N 1
ATOM 1587 C CA . PHE A 1 192 ? -6.075 10.303 -10.860 1.00 85.50 192 PHE A CA 1
ATOM 1588 C C . PHE A 1 192 ? -6.344 9.002 -11.617 1.00 85.50 192 PHE A C 1
ATOM 1590 O O . PHE A 1 192 ? -7.304 8.946 -12.387 1.00 85.50 192 PHE A O 1
ATOM 1597 N N . ILE A 1 193 ? -5.522 7.975 -11.392 1.00 85.56 193 ILE A N 1
ATOM 1598 C CA . ILE A 1 193 ? -5.689 6.634 -11.965 1.00 85.56 193 ILE A CA 1
ATOM 1599 C C . ILE A 1 193 ? -6.877 5.927 -11.309 1.00 85.56 193 ILE A C 1
ATOM 1601 O O . ILE A 1 193 ? -7.720 5.346 -11.989 1.00 85.56 193 ILE A O 1
ATOM 1605 N N . VAL A 1 194 ? -6.965 6.015 -9.982 1.00 85.38 194 VAL A N 1
ATOM 1606 C CA . VAL A 1 194 ? -7.882 5.206 -9.182 1.00 85.38 194 VAL A CA 1
ATOM 1607 C C . VAL A 1 194 ? -9.212 5.928 -8.906 1.00 85.38 194 VAL A C 1
ATOM 1609 O O . VAL A 1 194 ? -10.253 5.284 -8.841 1.00 85.38 194 VAL A O 1
ATOM 1612 N N . HIS A 1 195 ? -9.251 7.263 -8.823 1.00 77.19 195 HIS A N 1
ATOM 1613 C CA . HIS A 1 195 ? -10.498 8.018 -8.591 1.00 77.19 195 HIS A CA 1
ATOM 1614 C C . HIS A 1 195 ? -11.605 7.792 -9.649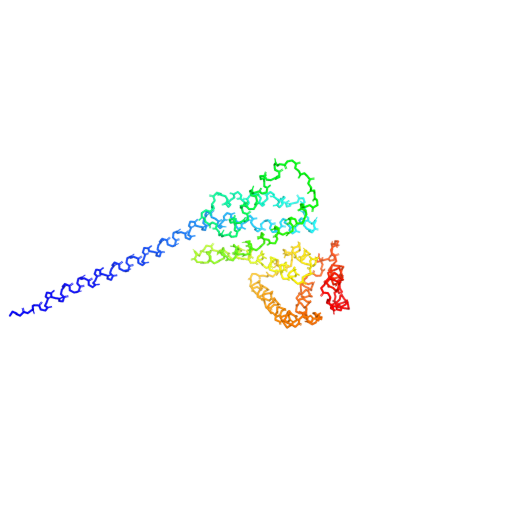 1.00 77.19 195 HIS A C 1
ATOM 1616 O O . HIS A 1 195 ? -12.780 7.756 -9.272 1.00 77.19 195 HIS A O 1
ATOM 1622 N N . PRO A 1 196 ? -11.325 7.663 -10.962 1.00 61.47 196 PRO A N 1
ATOM 1623 C CA . PRO A 1 196 ? -12.353 7.361 -11.965 1.00 61.47 196 PRO A CA 1
ATOM 1624 C C . PRO A 1 196 ? -12.988 5.976 -11.782 1.00 61.47 196 PRO A C 1
ATOM 1626 O O . PRO A 1 196 ? -14.084 5.724 -12.284 1.00 61.47 196 PRO A O 1
ATOM 1629 N N . VAL A 1 197 ? -12.310 5.080 -11.065 1.00 63.97 197 VAL A N 1
ATOM 1630 C CA . VAL A 1 197 ? -12.814 3.758 -10.723 1.00 63.97 197 VAL A CA 1
ATOM 1631 C C . VAL A 1 197 ? -13.844 3.936 -9.601 1.00 63.97 197 VAL A C 1
ATOM 1633 O O . VAL A 1 197 ? -13.496 4.154 -8.443 1.00 63.97 197 VAL A O 1
ATOM 1636 N N . ASN A 1 198 ? -15.139 3.900 -9.943 1.00 61.00 198 ASN A N 1
ATOM 1637 C CA . ASN A 1 198 ? -16.227 3.975 -8.956 1.00 61.00 198 ASN A CA 1
ATOM 1638 C C . ASN A 1 198 ? -16.034 2.923 -7.841 1.00 61.00 198 ASN A C 1
ATOM 1640 O O . ASN A 1 198 ? -15.422 1.880 -8.070 1.00 61.00 198 ASN A O 1
ATOM 1644 N N . THR A 1 199 ? -16.610 3.135 -6.656 1.00 58.28 199 THR A N 1
ATOM 1645 C CA . THR A 1 199 ? -16.482 2.241 -5.489 1.00 58.28 199 THR A CA 1
ATOM 1646 C C . THR A 1 199 ? -16.923 0.795 -5.766 1.00 58.28 199 THR A C 1
ATOM 1648 O O . THR A 1 199 ? -16.501 -0.114 -5.065 1.00 58.28 199 THR A O 1
ATOM 1651 N N . SER A 1 200 ? -17.746 0.544 -6.789 1.00 61.69 200 SER A N 1
ATOM 1652 C CA . SER A 1 200 ? -18.101 -0.814 -7.239 1.00 61.69 200 SER A CA 1
ATOM 1653 C C . SER A 1 200 ? -17.005 -1.499 -8.063 1.00 61.69 200 SER A C 1
ATOM 1655 O O . SER A 1 200 ? -16.945 -2.721 -8.124 1.00 61.69 200 SER A O 1
ATOM 1657 N N . ASN A 1 201 ? -16.149 -0.712 -8.711 1.00 82.44 201 ASN A N 1
ATOM 1658 C CA . ASN A 1 201 ? -15.104 -1.180 -9.616 1.00 82.44 201 ASN A CA 1
ATOM 1659 C C . ASN A 1 201 ? -13.730 -1.205 -8.931 1.00 82.44 201 ASN A C 1
ATOM 1661 O O . ASN A 1 201 ? -12.820 -1.858 -9.435 1.00 82.44 201 ASN A O 1
ATOM 1665 N N . ILE A 1 202 ? -13.569 -0.525 -7.788 1.00 89.88 202 ILE A N 1
ATOM 1666 C CA . ILE A 1 202 ? -12.286 -0.476 -7.074 1.00 89.88 202 ILE A CA 1
ATOM 1667 C C . ILE A 1 202 ? -11.891 -1.842 -6.513 1.00 89.88 202 ILE A C 1
ATOM 1669 O O . ILE A 1 202 ? -10.724 -2.201 -6.572 1.00 89.88 202 ILE A O 1
ATOM 1673 N N . ASP A 1 203 ? -12.858 -2.637 -6.048 1.00 90.69 203 ASP A N 1
ATOM 1674 C CA . ASP A 1 203 ? -12.596 -4.005 -5.588 1.00 90.69 203 ASP A CA 1
ATOM 1675 C C . ASP A 1 203 ? -12.112 -4.897 -6.742 1.00 90.69 203 ASP A C 1
ATOM 1677 O O . ASP A 1 203 ? -11.200 -5.699 -6.563 1.00 90.69 203 ASP A O 1
ATOM 1681 N N . ILE A 1 204 ? -12.677 -4.721 -7.944 1.00 91.19 204 ILE A N 1
ATOM 1682 C CA . ILE A 1 204 ? -12.242 -5.430 -9.159 1.00 91.19 204 ILE A CA 1
ATOM 1683 C C . ILE A 1 204 ? -10.825 -4.998 -9.542 1.00 91.19 204 ILE A C 1
ATOM 1685 O O . ILE A 1 204 ? -10.012 -5.834 -9.919 1.00 91.19 204 ILE A O 1
ATOM 1689 N N . PHE A 1 205 ? -10.520 -3.705 -9.431 1.00 91.81 205 PHE A N 1
ATOM 1690 C CA . PHE A 1 205 ? -9.194 -3.179 -9.731 1.00 91.81 205 PHE A CA 1
ATOM 1691 C C . PHE A 1 205 ? -8.133 -3.686 -8.745 1.00 91.81 205 PHE A C 1
ATOM 1693 O O . PHE A 1 205 ? -7.089 -4.151 -9.188 1.00 91.81 205 PHE A O 1
ATOM 1700 N N . ILE A 1 206 ? -8.418 -3.667 -7.436 1.00 94.38 206 ILE A N 1
ATOM 1701 C CA . ILE A 1 206 ? -7.537 -4.240 -6.405 1.00 94.38 206 ILE A CA 1
ATOM 1702 C C . ILE A 1 206 ? -7.310 -5.725 -6.676 1.00 94.38 206 ILE A C 1
ATOM 1704 O O . ILE A 1 206 ? -6.166 -6.158 -6.728 1.00 94.38 206 ILE A O 1
ATOM 1708 N N . LYS A 1 207 ? -8.384 -6.481 -6.931 1.00 94.62 207 LYS A N 1
ATOM 1709 C CA . LYS A 1 207 ? -8.267 -7.902 -7.256 1.00 94.62 207 LYS A CA 1
ATOM 1710 C C . LYS A 1 207 ? -7.400 -8.130 -8.495 1.00 94.62 207 LYS A C 1
ATOM 1712 O O . LYS A 1 207 ? -6.555 -9.004 -8.484 1.00 94.62 207 LYS A O 1
ATOM 1717 N N . ASN A 1 208 ? -7.575 -7.330 -9.544 1.00 94.00 208 ASN A N 1
ATOM 1718 C CA . ASN A 1 208 ? -6.756 -7.434 -10.748 1.00 94.00 208 ASN A CA 1
ATOM 1719 C C . ASN A 1 208 ? -5.270 -7.131 -10.470 1.00 94.00 208 ASN A C 1
ATOM 1721 O O . ASN A 1 208 ? -4.417 -7.725 -11.112 1.00 94.00 208 ASN A O 1
ATOM 1725 N N . ILE A 1 209 ? -4.947 -6.237 -9.527 1.00 95.56 209 ILE A N 1
ATOM 1726 C CA . ILE A 1 209 ? -3.558 -6.027 -9.082 1.00 95.56 209 ILE A CA 1
ATOM 1727 C C . ILE A 1 209 ? -3.025 -7.287 -8.386 1.00 95.56 209 ILE A C 1
ATOM 1729 O O . ILE A 1 209 ? -1.932 -7.734 -8.723 1.00 95.56 209 ILE A O 1
ATOM 1733 N N . ASP A 1 210 ? -3.800 -7.865 -7.465 1.00 96.44 210 ASP A N 1
ATOM 1734 C CA . ASP A 1 210 ? -3.413 -9.080 -6.735 1.00 96.44 210 ASP A CA 1
ATOM 1735 C C . ASP A 1 210 ? -3.246 -10.286 -7.691 1.00 96.44 210 ASP A C 1
ATOM 1737 O O . ASP A 1 210 ? -2.256 -11.010 -7.607 1.00 96.44 210 ASP A O 1
ATOM 1741 N N . ASP A 1 211 ? -4.163 -10.457 -8.652 1.00 97.00 211 ASP A N 1
ATOM 1742 C CA . ASP A 1 211 ? -4.111 -11.511 -9.675 1.00 97.00 211 ASP A CA 1
ATOM 1743 C C . ASP A 1 211 ? -2.849 -11.354 -10.558 1.00 97.00 211 ASP A C 1
ATOM 1745 O O . ASP A 1 211 ? -2.151 -12.329 -10.837 1.00 97.00 211 ASP A O 1
ATOM 1749 N N . VAL A 1 212 ? -2.515 -10.122 -10.974 1.00 97.06 212 VAL A N 1
ATOM 1750 C CA . VAL A 1 212 ? -1.283 -9.832 -11.734 1.00 97.06 212 VAL A CA 1
ATOM 1751 C C . VAL A 1 212 ? -0.040 -10.142 -10.901 1.00 97.06 212 VAL A C 1
ATOM 1753 O O . VAL A 1 212 ? 0.924 -10.690 -11.440 1.00 97.06 212 VAL A O 1
ATOM 1756 N N . GLU A 1 213 ? -0.043 -9.823 -9.603 1.00 96.88 213 GLU A N 1
ATOM 1757 C CA . GLU A 1 213 ? 1.068 -10.155 -8.709 1.00 96.88 213 GLU A CA 1
ATOM 1758 C C . GLU A 1 213 ? 1.300 -11.669 -8.650 1.00 96.88 213 GLU A C 1
ATOM 1760 O O . GLU A 1 213 ? 2.427 -12.108 -8.877 1.00 96.88 213 GLU A O 1
ATOM 1765 N N . GLU A 1 214 ? 0.242 -12.453 -8.417 1.00 97.00 214 GLU A N 1
ATOM 1766 C CA . GLU A 1 214 ? 0.304 -13.915 -8.299 1.00 97.00 214 GLU A CA 1
ATOM 1767 C C . GLU A 1 214 ? 0.774 -14.588 -9.597 1.00 97.00 214 GLU A C 1
ATOM 1769 O O . GLU A 1 214 ? 1.612 -15.499 -9.568 1.00 97.00 214 GLU A O 1
ATOM 1774 N N . ILE A 1 215 ? 0.262 -14.136 -10.748 1.00 96.25 215 ILE A N 1
ATOM 1775 C CA . ILE A 1 215 ? 0.679 -14.652 -12.057 1.00 96.25 215 ILE A CA 1
ATOM 1776 C C . ILE A 1 215 ? 2.151 -14.320 -12.306 1.00 96.25 215 ILE A C 1
ATOM 1778 O O . ILE A 1 215 ? 2.920 -15.192 -12.715 1.00 96.25 215 ILE A O 1
ATOM 1782 N N . THR A 1 216 ? 2.562 -13.083 -12.022 1.00 94.50 216 THR A N 1
ATOM 1783 C CA . THR A 1 216 ? 3.950 -12.654 -12.219 1.00 94.50 216 THR A CA 1
ATOM 1784 C C . THR A 1 216 ? 4.891 -13.446 -11.303 1.00 94.50 216 THR A C 1
ATOM 1786 O O . THR A 1 216 ? 5.862 -14.017 -11.792 1.00 94.50 216 THR A O 1
ATOM 1789 N N . ASP A 1 217 ? 4.571 -13.616 -10.017 1.00 94.19 217 ASP A N 1
ATOM 1790 C CA . ASP A 1 217 ? 5.364 -14.438 -9.086 1.00 94.19 217 ASP A CA 1
ATOM 1791 C C . ASP A 1 217 ? 5.493 -15.884 -9.589 1.00 94.19 217 ASP A C 1
ATOM 1793 O O . ASP A 1 217 ? 6.573 -16.484 -9.571 1.00 94.19 217 ASP A O 1
ATOM 1797 N N . SER A 1 218 ? 4.391 -16.447 -10.090 1.00 94.25 218 SER A N 1
ATOM 1798 C CA . SER A 1 218 ? 4.363 -17.799 -10.651 1.00 94.25 218 SER A CA 1
ATOM 1799 C C . SER A 1 218 ? 5.256 -17.938 -11.884 1.00 94.25 218 SER A C 1
ATOM 1801 O O . SER A 1 218 ? 5.918 -18.966 -12.033 1.00 94.25 218 SER A O 1
ATOM 1803 N N . ASN A 1 219 ? 5.323 -16.906 -12.729 1.00 91.88 219 ASN A N 1
ATOM 1804 C CA . ASN A 1 219 ? 6.199 -16.872 -13.900 1.00 91.88 219 ASN A CA 1
ATOM 1805 C C . ASN A 1 219 ? 7.679 -16.721 -13.522 1.00 91.88 219 ASN A C 1
ATOM 1807 O O . ASN A 1 219 ? 8.542 -17.243 -14.221 1.00 91.88 219 ASN A O 1
ATOM 1811 N N . PHE A 1 220 ? 7.995 -16.040 -12.417 1.00 89.81 220 PHE A N 1
ATOM 1812 C CA . PHE A 1 220 ? 9.372 -15.861 -11.942 1.00 89.81 220 PHE A CA 1
ATOM 1813 C C . PHE A 1 220 ? 9.929 -17.095 -11.226 1.00 89.81 220 PHE A C 1
ATOM 1815 O O . PHE A 1 220 ? 11.114 -17.409 -11.362 1.00 89.81 220 PHE A O 1
ATOM 1822 N N . LYS A 1 221 ? 9.076 -17.831 -10.507 1.00 90.62 221 LYS A N 1
ATOM 1823 C CA . LYS A 1 221 ? 9.462 -18.971 -9.663 1.00 90.62 221 LYS A CA 1
ATOM 1824 C C . LYS A 1 221 ? 10.370 -20.016 -10.340 1.00 90.62 221 LYS A C 1
ATOM 1826 O O . LYS A 1 221 ? 11.301 -20.477 -9.678 1.00 90.62 221 LYS A O 1
ATOM 1831 N N . PRO A 1 222 ? 10.169 -20.420 -11.612 1.00 88.00 222 PRO A N 1
ATOM 1832 C CA . PRO A 1 222 ? 11.074 -21.353 -12.280 1.00 88.00 222 PRO A CA 1
ATOM 1833 C C . PRO A 1 222 ? 12.499 -20.801 -12.408 1.00 88.00 222 PRO A C 1
ATOM 1835 O O . PRO A 1 222 ? 13.452 -21.522 -12.133 1.00 88.00 222 PRO A O 1
ATOM 1838 N N . TYR A 1 223 ? 12.647 -19.520 -12.751 1.00 85.81 223 TYR A N 1
ATOM 1839 C CA . TYR A 1 223 ? 13.946 -18.869 -12.950 1.00 85.81 223 TYR A CA 1
ATOM 1840 C C . TYR A 1 223 ? 14.703 -18.678 -11.636 1.00 85.81 223 TYR A C 1
ATOM 1842 O O . TYR A 1 223 ? 15.918 -18.855 -11.592 1.00 85.81 223 TYR A O 1
ATOM 1850 N N . GLU A 1 224 ? 13.990 -18.398 -10.543 1.00 84.44 224 GLU A N 1
ATOM 1851 C CA . GLU A 1 224 ? 14.586 -18.360 -9.201 1.00 84.44 224 GLU A CA 1
ATOM 1852 C C . GLU A 1 224 ? 15.141 -19.727 -8.774 1.00 84.44 224 GLU A C 1
ATOM 1854 O O . GLU A 1 224 ? 16.155 -19.801 -8.081 1.00 84.44 224 GLU A O 1
ATOM 1859 N N . GLN A 1 225 ? 14.491 -20.818 -9.194 1.00 87.56 225 GLN A N 1
ATOM 1860 C CA . GLN A 1 225 ? 14.895 -22.183 -8.851 1.00 87.56 225 GLN A CA 1
ATOM 1861 C C . GLN A 1 225 ? 16.037 -22.707 -9.723 1.00 87.56 225 GLN A C 1
ATOM 1863 O O . GLN A 1 225 ? 16.899 -23.430 -9.221 1.00 87.56 225 GLN A O 1
ATOM 1868 N N . THR A 1 226 ? 16.041 -22.382 -11.017 1.00 86.44 226 THR A N 1
ATOM 1869 C CA . THR A 1 226 ? 17.065 -22.864 -11.955 1.00 86.44 226 THR A CA 1
ATOM 1870 C C . THR A 1 226 ? 18.286 -21.950 -12.027 1.00 86.44 226 THR A C 1
ATOM 1872 O O . THR A 1 226 ? 19.360 -22.406 -12.417 1.00 86.44 226 THR A O 1
ATOM 1875 N N . GLY A 1 227 ? 18.151 -20.679 -11.632 1.00 81.50 227 GLY A N 1
ATOM 1876 C CA . GLY A 1 227 ? 19.176 -19.651 -11.826 1.00 81.50 227 GLY A CA 1
ATOM 1877 C C . GLY A 1 227 ? 19.301 -19.191 -13.283 1.00 81.50 227 GLY A C 1
ATOM 1878 O O . GLY A 1 227 ? 20.270 -18.512 -13.633 1.00 81.50 227 GLY A O 1
ATOM 1879 N N . ASP A 1 228 ? 18.348 -19.572 -14.138 1.00 83.31 228 ASP A N 1
ATOM 1880 C CA . ASP A 1 228 ? 18.303 -19.137 -15.528 1.00 83.31 228 ASP A CA 1
ATOM 1881 C C . ASP A 1 228 ? 17.974 -17.645 -15.633 1.00 83.31 228 ASP A C 1
ATOM 1883 O O . ASP A 1 228 ? 17.399 -17.022 -14.739 1.00 83.31 228 ASP A O 1
ATOM 1887 N N . LYS A 1 229 ? 18.324 -17.052 -16.776 1.00 82.12 229 LYS A N 1
ATOM 1888 C CA . LYS A 1 229 ? 17.979 -15.656 -17.056 1.00 82.12 229 LYS A CA 1
ATOM 1889 C C . LYS A 1 229 ? 16.469 -15.505 -17.165 1.00 82.12 229 LYS A C 1
ATOM 1891 O O . LYS A 1 229 ? 15.843 -16.238 -17.921 1.00 82.12 229 LYS A O 1
ATOM 1896 N N . ILE A 1 230 ? 15.920 -14.502 -16.489 1.00 84.19 230 ILE A N 1
ATOM 1897 C CA . ILE A 1 230 ? 14.496 -14.168 -16.558 1.00 84.19 230 ILE A CA 1
ATOM 1898 C C . ILE A 1 230 ? 14.148 -13.721 -17.984 1.00 84.19 230 ILE A C 1
ATOM 1900 O O . ILE A 1 230 ? 14.811 -12.851 -18.570 1.00 84.19 230 ILE A O 1
ATOM 1904 N N . HIS A 1 231 ? 13.109 -14.339 -18.538 1.00 83.12 231 HIS A N 1
ATOM 1905 C CA . HIS A 1 231 ? 12.616 -14.055 -19.877 1.00 83.12 231 HIS A CA 1
ATOM 1906 C C . HIS A 1 231 ? 11.591 -12.910 -19.888 1.00 83.12 231 HIS A C 1
ATOM 1908 O O . HIS A 1 231 ? 11.087 -12.463 -18.861 1.00 83.12 231 HIS A O 1
ATOM 1914 N N . ASN A 1 232 ? 11.339 -12.380 -21.087 1.00 82.56 232 ASN A N 1
ATOM 1915 C CA . ASN A 1 232 ? 10.450 -11.239 -21.308 1.00 82.56 232 ASN A CA 1
ATOM 1916 C C . ASN A 1 232 ? 8.978 -11.540 -20.974 1.00 82.56 232 ASN A C 1
ATOM 1918 O O . ASN A 1 232 ? 8.259 -10.642 -20.547 1.00 82.56 232 ASN A O 1
ATOM 1922 N N . ASP A 1 233 ? 8.554 -12.784 -21.183 1.00 86.12 233 ASP A N 1
ATOM 1923 C CA . ASP A 1 233 ? 7.194 -13.283 -20.952 1.00 86.12 233 ASP A CA 1
ATOM 1924 C C . ASP A 1 233 ? 6.774 -13.222 -19.478 1.00 86.12 233 ASP A C 1
ATOM 1926 O O . ASP A 1 233 ? 5.598 -13.034 -19.169 1.00 86.12 233 ASP A O 1
ATOM 1930 N N . CYS A 1 234 ? 7.738 -13.265 -18.552 1.00 88.88 234 CYS A N 1
ATOM 1931 C CA . CYS A 1 234 ? 7.466 -13.114 -17.124 1.00 88.88 234 CYS A CA 1
ATOM 1932 C C . CYS A 1 234 ? 6.766 -11.799 -16.771 1.00 88.88 234 CYS A C 1
ATOM 1934 O O . CYS A 1 234 ? 6.101 -11.726 -15.745 1.00 88.88 234 CYS A O 1
ATOM 1936 N N . PHE A 1 235 ? 6.910 -10.773 -17.610 1.00 91.44 235 PHE A N 1
ATOM 1937 C CA . PHE A 1 235 ? 6.408 -9.426 -17.359 1.00 91.44 235 PHE A CA 1
ATOM 1938 C C . PHE A 1 235 ? 5.093 -9.114 -18.087 1.00 91.44 235 PHE A C 1
ATOM 1940 O O . PHE A 1 235 ? 4.602 -7.991 -17.987 1.00 91.44 235 PHE A O 1
ATOM 1947 N N . ASP A 1 236 ? 4.528 -10.059 -18.841 1.00 92.25 236 ASP A N 1
ATOM 1948 C CA . ASP A 1 236 ? 3.409 -9.808 -19.763 1.00 92.25 236 ASP A CA 1
ATOM 1949 C C . ASP A 1 236 ? 2.206 -9.165 -19.076 1.00 92.25 236 ASP A C 1
ATOM 1951 O O . ASP A 1 236 ? 1.704 -8.137 -19.532 1.00 92.25 236 ASP A O 1
ATOM 1955 N N . GLU A 1 237 ? 1.802 -9.707 -17.931 1.00 94.75 237 GLU A N 1
ATOM 1956 C CA . GLU A 1 237 ? 0.655 -9.197 -17.180 1.00 94.75 237 GLU A CA 1
ATOM 1957 C C . GLU A 1 237 ? 0.896 -7.796 -16.596 1.00 94.75 237 GLU A C 1
ATOM 1959 O O . GLU A 1 237 ? -0.029 -6.983 -16.538 1.00 94.75 237 GLU A O 1
ATOM 1964 N N . LEU A 1 238 ? 2.142 -7.458 -16.238 1.00 94.19 238 LEU A N 1
ATOM 1965 C CA . LEU A 1 238 ? 2.499 -6.103 -15.803 1.00 94.19 238 LEU A CA 1
ATOM 1966 C C . LEU A 1 238 ? 2.354 -5.097 -16.946 1.00 94.19 238 LEU A C 1
ATOM 1968 O O . LEU A 1 238 ? 1.796 -4.017 -16.746 1.00 94.19 238 LEU A O 1
ATOM 1972 N N . PHE A 1 239 ? 2.813 -5.454 -18.150 1.00 93.50 239 PHE A N 1
ATOM 1973 C CA . PHE A 1 239 ? 2.657 -4.607 -19.334 1.00 93.50 239 PHE A CA 1
ATOM 1974 C C . PHE A 1 239 ? 1.182 -4.432 -19.708 1.00 93.50 239 PHE A C 1
ATOM 1976 O O . PHE A 1 239 ? 0.749 -3.306 -19.953 1.00 93.50 239 PHE A O 1
ATOM 1983 N N . VAL A 1 240 ? 0.390 -5.508 -19.672 1.00 92.75 240 VAL A N 1
ATOM 1984 C CA . VAL A 1 240 ? -1.061 -5.454 -19.917 1.00 92.75 240 VAL A CA 1
ATOM 1985 C C . VAL A 1 240 ? -1.764 -4.562 -18.890 1.00 92.75 240 VAL A C 1
ATOM 1987 O O . VAL A 1 240 ? -2.627 -3.757 -19.252 1.00 92.75 240 VAL A O 1
ATOM 1990 N N . LEU A 1 241 ? -1.410 -4.670 -17.606 1.00 93.62 241 LEU A N 1
ATOM 1991 C CA . LEU A 1 241 ? -1.952 -3.806 -16.557 1.00 93.62 241 LEU A CA 1
ATOM 1992 C C . LEU A 1 241 ? -1.583 -2.337 -16.793 1.00 93.62 241 LEU A C 1
ATOM 1994 O O . LEU A 1 241 ? -2.454 -1.467 -16.714 1.00 93.62 241 LEU A O 1
ATOM 1998 N N . LEU A 1 242 ? -0.315 -2.060 -17.106 1.00 92.12 242 LEU A N 1
ATOM 1999 C CA . LEU A 1 242 ? 0.161 -0.706 -17.375 1.00 92.12 242 LEU A CA 1
ATOM 2000 C C . LEU A 1 242 ? -0.560 -0.094 -18.580 1.00 92.12 242 LEU A C 1
ATOM 2002 O O . LEU A 1 242 ? -1.015 1.046 -18.500 1.00 92.12 242 LEU A O 1
ATOM 2006 N N . GLN A 1 243 ? -0.740 -0.862 -19.656 1.00 90.06 243 GLN A N 1
ATOM 2007 C CA . GLN A 1 243 ? -1.468 -0.417 -20.840 1.00 90.06 243 GLN A CA 1
ATOM 2008 C C . GLN A 1 243 ? -2.909 -0.027 -20.485 1.00 90.06 243 GLN A C 1
ATOM 2010 O O . GLN A 1 243 ? -3.329 1.098 -20.768 1.00 90.06 243 GLN A O 1
ATOM 2015 N N . LYS A 1 244 ? -3.636 -0.887 -19.757 1.00 88.81 244 LYS A N 1
ATOM 2016 C CA . LYS A 1 244 ? -4.994 -0.579 -19.270 1.00 88.81 244 LYS A CA 1
ATOM 2017 C C . LYS A 1 244 ? -5.027 0.717 -18.456 1.00 88.81 244 LYS A C 1
ATOM 2019 O O . LYS A 1 244 ? -5.925 1.535 -18.638 1.00 88.81 244 LYS A O 1
ATOM 2024 N N . ILE A 1 245 ? -4.050 0.932 -17.572 1.00 88.75 245 ILE A N 1
ATOM 2025 C CA . ILE A 1 245 ? -3.948 2.163 -16.770 1.00 88.75 245 ILE A CA 1
ATOM 2026 C C . ILE A 1 245 ? -3.766 3.389 -17.666 1.00 88.75 245 ILE A C 1
ATOM 2028 O O . ILE A 1 245 ? -4.433 4.408 -17.468 1.00 88.75 245 ILE A O 1
ATOM 2032 N N . THR A 1 246 ? -2.894 3.295 -18.666 1.00 85.12 246 THR A N 1
ATOM 2033 C CA . THR A 1 246 ? -2.645 4.406 -19.585 1.00 85.12 246 THR A CA 1
ATOM 2034 C C . THR A 1 246 ? -3.840 4.723 -20.483 1.00 85.12 246 THR A C 1
ATOM 2036 O O . THR A 1 246 ? -4.121 5.895 -20.731 1.00 85.12 246 THR A O 1
ATOM 2039 N N . GLU A 1 247 ? -4.613 3.712 -20.883 1.00 83.19 247 GLU A N 1
ATOM 2040 C CA . GLU A 1 247 ? -5.843 3.873 -21.666 1.00 83.19 247 GLU A CA 1
ATOM 2041 C C . GLU A 1 247 ? -6.971 4.538 -20.862 1.00 83.19 247 GLU A C 1
ATOM 2043 O O . GLU A 1 247 ? -7.757 5.310 -21.415 1.00 83.19 247 GLU A O 1
ATOM 2048 N N . ILE A 1 248 ? -7.041 4.304 -19.544 1.00 78.56 248 ILE A N 1
ATOM 2049 C CA . ILE A 1 248 ? -8.045 4.933 -18.667 1.00 78.56 248 ILE A CA 1
ATOM 2050 C C . ILE A 1 248 ? -7.893 6.466 -18.661 1.00 78.56 248 ILE A C 1
ATOM 2052 O O . ILE A 1 248 ? -8.891 7.194 -18.579 1.00 78.56 248 ILE A O 1
ATOM 2056 N N . ARG A 1 249 ? -6.660 6.983 -18.755 1.00 71.31 249 ARG A N 1
ATOM 2057 C CA . ARG A 1 249 ? -6.364 8.426 -18.746 1.00 71.31 249 ARG A CA 1
ATOM 2058 C C . ARG A 1 249 ? -5.109 8.775 -19.573 1.00 71.31 249 ARG A C 1
ATOM 2060 O O . ARG A 1 249 ? -4.096 9.164 -18.988 1.00 71.31 249 ARG A O 1
ATOM 2067 N N . PRO A 1 250 ? -5.186 8.802 -20.914 1.00 69.38 250 PRO A N 1
ATOM 2068 C CA . PRO A 1 250 ? -4.039 9.169 -21.756 1.00 69.38 250 PRO A CA 1
ATOM 2069 C C . PRO A 1 250 ? -3.528 10.592 -21.459 1.00 69.38 250 PRO A C 1
ATOM 2071 O O . PRO A 1 250 ? -2.331 10.864 -21.438 1.00 69.38 250 PRO A O 1
ATOM 2074 N N . ASN A 1 251 ? -4.439 11.504 -21.102 1.00 70.88 251 ASN A N 1
ATOM 2075 C CA . ASN A 1 251 ? -4.106 12.905 -20.834 1.00 70.88 251 ASN A CA 1
ATOM 2076 C C . ASN A 1 251 ? -3.398 13.149 -19.490 1.00 70.88 251 ASN A C 1
ATOM 2078 O O . ASN A 1 251 ? -2.838 14.227 -19.307 1.00 70.88 251 ASN A O 1
ATOM 2082 N N . VAL A 1 252 ? -3.446 12.202 -18.539 1.00 73.94 252 VAL A N 1
ATOM 2083 C CA . VAL A 1 252 ? -2.799 12.380 -17.222 1.00 73.94 252 VAL A CA 1
ATOM 2084 C C . VAL A 1 252 ? -1.282 12.407 -17.370 1.00 73.94 252 VAL A C 1
ATOM 2086 O O . VAL A 1 252 ? -0.625 13.188 -16.692 1.00 73.94 252 VAL A O 1
ATOM 2089 N N . PHE A 1 253 ? -0.744 11.618 -18.298 1.00 71.19 253 PHE A N 1
ATOM 2090 C CA . PHE A 1 253 ? 0.693 11.538 -18.537 1.00 71.19 253 PHE A CA 1
ATOM 2091 C C . PHE A 1 253 ? 1.154 12.591 -19.560 1.00 71.19 253 PHE A C 1
ATOM 2093 O O . PHE A 1 253 ? 2.164 13.254 -19.334 1.00 71.19 253 PHE A O 1
ATOM 2100 N N . ASN A 1 254 ? 0.343 12.867 -20.592 1.00 65.38 254 ASN A N 1
ATOM 2101 C CA . ASN A 1 254 ? 0.670 13.807 -21.680 1.00 65.38 254 ASN A CA 1
ATOM 2102 C C . ASN A 1 254 ? 0.798 15.280 -21.279 1.00 65.38 254 ASN A C 1
ATOM 2104 O O . ASN A 1 254 ? 1.447 16.054 -21.979 1.00 65.38 254 ASN A O 1
ATOM 2108 N N . GLY A 1 255 ? 0.185 15.689 -20.167 1.00 60.56 255 GLY A N 1
ATOM 2109 C CA . GLY A 1 255 ? 0.267 17.063 -19.661 1.00 60.56 255 GLY A CA 1
ATOM 2110 C C . GLY A 1 255 ? 1.438 17.324 -18.712 1.00 60.56 255 GLY A C 1
ATOM 2111 O O . GLY A 1 255 ? 1.501 18.400 -18.118 1.00 60.56 255 GLY A O 1
ATOM 2112 N N . THR A 1 256 ? 2.320 16.345 -18.498 1.00 67.50 256 THR A N 1
ATOM 2113 C CA . THR A 1 256 ? 3.321 16.385 -17.425 1.00 67.50 256 THR A CA 1
ATOM 2114 C C . THR A 1 256 ? 4.718 16.096 -17.956 1.00 67.50 256 THR A C 1
ATOM 2116 O O . THR A 1 256 ? 4.886 15.563 -19.048 1.00 67.50 256 THR A O 1
ATOM 2119 N N . LYS A 1 257 ? 5.749 16.418 -17.169 1.00 71.88 257 LYS A N 1
ATOM 2120 C CA . LYS A 1 257 ? 7.137 16.056 -17.500 1.00 71.88 257 LYS A CA 1
ATOM 2121 C C . LYS A 1 257 ? 7.419 14.545 -17.413 1.00 71.88 257 LYS A C 1
ATOM 2123 O O . LYS A 1 257 ? 8.527 14.122 -17.728 1.00 71.88 257 LYS A O 1
ATOM 2128 N N . TYR A 1 258 ? 6.454 13.745 -16.953 1.00 75.62 258 TYR A N 1
ATOM 2129 C CA . TYR A 1 258 ? 6.605 12.312 -16.723 1.00 75.62 258 TYR A CA 1
ATOM 2130 C C . TYR A 1 258 ? 6.095 11.532 -17.932 1.00 75.62 258 TYR A C 1
ATOM 2132 O O . TYR A 1 258 ? 4.892 11.377 -18.130 1.00 75.62 258 TYR A O 1
ATOM 2140 N N . SER A 1 259 ? 7.026 11.020 -18.733 1.00 84.25 259 SER A N 1
ATOM 2141 C CA . SER A 1 259 ? 6.715 10.125 -19.845 1.00 84.25 259 SER A CA 1
ATOM 2142 C C . SER A 1 259 ? 6.780 8.672 -19.376 1.00 84.25 259 SER A C 1
ATOM 2144 O O . SER A 1 259 ? 7.838 8.211 -18.948 1.00 84.25 259 SER A O 1
ATOM 2146 N N . ILE A 1 260 ? 5.667 7.939 -19.508 1.00 86.25 260 ILE A N 1
ATOM 2147 C CA . ILE A 1 260 ? 5.624 6.481 -19.285 1.00 86.25 260 ILE A CA 1
ATOM 2148 C C . ILE A 1 260 ? 6.664 5.782 -20.164 1.00 86.25 260 ILE A C 1
ATOM 2150 O O . ILE A 1 260 ? 7.359 4.885 -19.702 1.00 86.25 260 ILE A O 1
ATOM 2154 N N . LYS A 1 261 ? 6.827 6.248 -21.407 1.00 87.69 261 LYS A N 1
ATOM 2155 C CA . LYS A 1 261 ? 7.805 5.718 -22.357 1.00 87.69 261 LYS A CA 1
ATOM 2156 C C . LYS A 1 261 ? 9.239 5.856 -21.842 1.00 87.69 261 LYS A C 1
ATOM 2158 O O . LYS A 1 261 ? 9.975 4.876 -21.816 1.00 87.69 261 LYS A O 1
ATOM 2163 N N . ALA A 1 262 ? 9.614 7.060 -21.404 1.00 87.88 262 ALA A N 1
ATOM 2164 C CA . ALA A 1 262 ? 10.959 7.329 -20.897 1.00 87.88 262 ALA A CA 1
ATOM 2165 C C . ALA A 1 262 ? 11.246 6.576 -19.586 1.00 87.88 262 ALA A C 1
ATOM 2167 O O . ALA A 1 262 ? 12.350 6.074 -19.398 1.00 87.88 262 ALA A O 1
ATOM 2168 N N . ALA A 1 263 ? 10.251 6.464 -18.700 1.00 89.62 263 ALA A N 1
ATOM 2169 C CA . ALA A 1 263 ? 10.379 5.695 -17.464 1.00 89.62 263 ALA A CA 1
ATOM 2170 C C . ALA A 1 263 ? 10.531 4.189 -17.733 1.00 89.62 263 ALA A C 1
ATOM 2172 O O . ALA A 1 263 ? 11.428 3.564 -17.178 1.00 89.62 263 ALA A O 1
ATOM 2173 N N . LEU A 1 264 ? 9.728 3.621 -18.643 1.00 91.19 264 LEU A N 1
ATOM 2174 C CA . LEU A 1 264 ? 9.877 2.227 -19.076 1.00 91.19 264 LEU A CA 1
ATOM 2175 C C . LEU A 1 264 ? 11.245 1.966 -19.708 1.00 91.19 264 LEU A C 1
ATOM 2177 O O . LEU A 1 264 ? 11.847 0.933 -19.443 1.00 91.19 264 LEU A O 1
ATOM 2181 N N . GLU A 1 265 ? 11.745 2.884 -20.536 1.00 91.56 265 GLU A N 1
ATOM 2182 C CA . GLU A 1 265 ? 13.083 2.776 -21.121 1.00 91.56 265 GLU A CA 1
ATOM 2183 C C . GLU A 1 265 ? 14.167 2.722 -20.037 1.00 91.56 265 GLU A C 1
ATOM 2185 O O . GLU A 1 265 ? 15.008 1.821 -20.064 1.00 91.56 265 GLU A O 1
ATOM 2190 N N . GLY A 1 266 ? 14.112 3.626 -19.053 1.00 89.69 266 GLY A N 1
ATOM 2191 C CA . GLY A 1 266 ? 15.032 3.635 -17.914 1.00 89.69 266 GLY A CA 1
ATOM 2192 C C . GLY A 1 266 ? 14.982 2.340 -17.102 1.00 89.69 266 GLY A C 1
ATOM 2193 O O . GLY A 1 266 ? 16.019 1.704 -16.890 1.00 89.69 266 GLY A O 1
ATOM 2194 N N . ASP A 1 267 ? 13.777 1.911 -16.721 1.00 91.69 267 ASP A N 1
ATOM 2195 C CA . ASP A 1 267 ? 13.551 0.686 -15.954 1.00 91.69 267 ASP A CA 1
ATOM 2196 C C . ASP A 1 267 ? 14.046 -0.554 -16.727 1.00 91.69 267 ASP A C 1
ATOM 2198 O O . ASP A 1 267 ? 14.797 -1.368 -16.189 1.00 91.69 267 ASP A O 1
ATOM 2202 N N . ILE A 1 268 ? 13.720 -0.692 -18.019 1.00 91.19 268 ILE A N 1
ATOM 2203 C CA . ILE A 1 268 ? 14.138 -1.843 -18.841 1.00 91.19 268 ILE A CA 1
ATOM 2204 C C . ILE A 1 268 ? 15.653 -1.884 -19.045 1.00 91.19 268 ILE A C 1
ATOM 2206 O O . ILE A 1 268 ? 16.253 -2.957 -18.920 1.00 91.19 268 ILE A O 1
ATOM 2210 N N . ILE A 1 269 ? 16.293 -0.744 -19.327 1.00 90.06 269 ILE A N 1
ATOM 2211 C CA . ILE A 1 269 ? 17.757 -0.663 -19.441 1.00 90.06 269 ILE A CA 1
ATOM 2212 C C . ILE A 1 269 ? 18.402 -1.112 -18.129 1.00 90.06 269 ILE A C 1
ATOM 2214 O O . ILE A 1 269 ? 19.323 -1.935 -18.140 1.00 90.06 269 ILE A O 1
ATOM 2218 N N . PHE A 1 270 ? 17.898 -0.610 -17.002 1.00 87.81 270 PHE A N 1
ATOM 2219 C CA . PHE A 1 270 ? 18.407 -0.960 -15.686 1.00 87.81 270 PHE A CA 1
ATOM 2220 C C . PHE A 1 270 ? 18.237 -2.451 -15.377 1.00 87.81 270 PHE A C 1
ATOM 2222 O O . PHE A 1 270 ? 19.197 -3.101 -14.957 1.00 87.81 270 PHE A O 1
ATOM 2229 N N . MET A 1 271 ? 17.054 -3.017 -15.627 1.00 87.06 271 MET A N 1
ATOM 2230 C CA . MET A 1 271 ? 16.774 -4.436 -15.404 1.00 87.06 271 MET A CA 1
ATOM 2231 C C . MET A 1 271 ? 17.657 -5.333 -16.278 1.00 87.06 271 MET A C 1
ATOM 2233 O O . MET A 1 271 ? 18.305 -6.244 -15.758 1.00 87.06 271 MET A O 1
ATOM 2237 N N . ASN A 1 272 ? 17.757 -5.044 -17.580 1.00 87.25 272 ASN A N 1
ATOM 2238 C CA . ASN A 1 272 ? 18.592 -5.815 -18.506 1.00 87.25 272 ASN A CA 1
ATOM 2239 C C . ASN A 1 272 ? 20.075 -5.766 -18.101 1.00 87.25 272 ASN A C 1
ATOM 2241 O O . ASN A 1 272 ? 20.781 -6.772 -18.205 1.00 87.25 272 ASN A O 1
ATOM 2245 N N . TRP A 1 273 ? 20.551 -4.620 -17.600 1.00 84.06 273 TRP A N 1
ATOM 2246 C CA . TRP A 1 273 ? 21.922 -4.463 -17.115 1.00 84.06 273 TRP A CA 1
ATOM 2247 C C . TRP A 1 273 ? 22.174 -5.185 -15.785 1.00 84.06 273 TRP A C 1
ATOM 2249 O O . TRP A 1 273 ? 23.139 -5.940 -15.669 1.00 84.06 273 TRP A O 1
ATOM 2259 N N . ARG A 1 274 ? 21.324 -4.963 -14.776 1.00 78.44 274 ARG A N 1
ATOM 2260 C CA . ARG A 1 274 ? 21.577 -5.395 -13.393 1.00 78.44 274 ARG A CA 1
ATOM 2261 C C . ARG A 1 274 ? 21.086 -6.805 -13.088 1.00 78.44 274 ARG A C 1
ATOM 2263 O O . ARG A 1 274 ? 21.736 -7.511 -12.323 1.00 78.44 274 ARG A O 1
ATOM 2270 N N . MET A 1 275 ? 19.954 -7.209 -13.661 1.00 73.38 275 MET A N 1
ATOM 2271 C CA . MET A 1 275 ? 19.338 -8.520 -13.419 1.00 73.38 275 MET A CA 1
ATOM 2272 C C . MET A 1 275 ? 19.658 -9.540 -14.515 1.00 73.38 275 MET A C 1
ATOM 2274 O O . MET A 1 275 ? 19.253 -10.696 -14.424 1.00 73.38 275 MET A O 1
ATOM 2278 N N . GLY A 1 276 ? 20.385 -9.137 -15.564 1.00 71.56 276 GLY A N 1
ATOM 2279 C CA . GLY A 1 276 ? 20.705 -10.015 -16.689 1.00 71.56 276 GLY A CA 1
ATOM 2280 C C . GLY A 1 276 ? 19.464 -10.514 -17.436 1.00 71.56 276 GLY A C 1
ATOM 2281 O O . GLY A 1 276 ? 19.532 -11.564 -18.084 1.00 71.56 276 GLY A O 1
ATOM 2282 N N . THR A 1 277 ? 18.351 -9.781 -17.329 1.00 73.25 277 THR A N 1
ATOM 2283 C CA . THR A 1 277 ? 17.094 -10.060 -18.022 1.00 73.25 277 THR A CA 1
ATOM 2284 C C . THR A 1 277 ? 17.234 -9.807 -19.526 1.00 73.25 277 THR A C 1
ATOM 2286 O O . THR A 1 277 ? 18.227 -9.255 -20.013 1.00 73.25 277 THR A O 1
ATOM 2289 N N . ARG A 1 278 ? 16.249 -10.277 -20.298 1.00 75.50 278 ARG A N 1
ATOM 2290 C CA . ARG A 1 278 ? 16.143 -10.022 -21.744 1.00 75.50 278 ARG A CA 1
ATOM 2291 C C . ARG A 1 278 ? 14.784 -9.433 -22.095 1.00 75.50 278 ARG A C 1
ATOM 2293 O O . ARG A 1 278 ? 14.072 -9.970 -22.942 1.00 75.50 278 ARG A O 1
ATOM 2300 N N . ILE A 1 279 ? 14.414 -8.352 -21.420 1.00 81.06 279 ILE A N 1
ATOM 2301 C CA . ILE A 1 279 ? 13.170 -7.641 -21.712 1.00 81.06 279 ILE A CA 1
ATOM 2302 C C . ILE A 1 279 ? 13.336 -6.919 -23.050 1.00 81.06 279 ILE A C 1
ATOM 2304 O O . ILE A 1 279 ? 14.332 -6.224 -23.279 1.00 81.06 279 ILE A O 1
ATOM 2308 N N . ASN A 1 280 ? 12.376 -7.121 -23.951 1.00 82.62 280 ASN A N 1
ATOM 2309 C CA . ASN A 1 280 ? 12.434 -6.570 -25.299 1.00 82.62 280 ASN A CA 1
ATOM 2310 C C . ASN A 1 280 ? 12.027 -5.088 -25.293 1.00 82.62 280 ASN A C 1
ATOM 2312 O O . ASN A 1 280 ? 10.897 -4.756 -24.940 1.00 82.62 280 ASN A O 1
ATOM 2316 N N . MET A 1 281 ? 12.926 -4.212 -25.750 1.00 82.94 281 MET A N 1
ATOM 2317 C CA . MET A 1 281 ? 12.672 -2.769 -25.857 1.00 82.94 281 MET A CA 1
ATOM 2318 C C . MET A 1 281 ? 11.508 -2.428 -26.795 1.00 82.94 281 MET A C 1
ATOM 2320 O O . MET A 1 281 ? 10.886 -1.387 -26.613 1.00 82.94 281 MET A O 1
ATOM 2324 N N . SER A 1 282 ? 11.159 -3.291 -27.759 1.00 82.50 282 SER A N 1
ATOM 2325 C CA . SER A 1 282 ? 10.032 -3.026 -28.667 1.00 82.50 282 SER A CA 1
ATOM 2326 C C . SER A 1 282 ? 8.684 -2.935 -27.943 1.00 82.50 282 SER A C 1
ATOM 2328 O O . SER A 1 282 ? 7.764 -2.327 -28.465 1.00 82.50 282 SER A O 1
ATOM 2330 N N . ARG A 1 283 ? 8.562 -3.474 -26.720 1.00 77.69 283 ARG A N 1
ATOM 2331 C CA . ARG A 1 283 ? 7.350 -3.336 -25.886 1.00 77.69 283 ARG A CA 1
ATOM 2332 C C . ARG A 1 283 ? 7.026 -1.898 -25.510 1.00 77.69 283 ARG A C 1
ATOM 2334 O O . ARG A 1 283 ? 5.899 -1.571 -25.168 1.00 77.69 283 ARG A O 1
ATOM 2341 N N . ILE A 1 284 ? 8.028 -1.031 -25.551 1.00 81.69 284 ILE A N 1
ATOM 2342 C CA . ILE A 1 284 ? 7.862 0.393 -25.286 1.00 81.69 284 ILE A CA 1
ATOM 2343 C C . ILE A 1 284 ? 7.041 1.052 -26.412 1.00 81.69 284 ILE A C 1
ATOM 2345 O O . ILE A 1 284 ? 6.365 2.051 -26.178 1.00 81.69 284 ILE A O 1
ATOM 2349 N N . GLU A 1 285 ? 7.073 0.497 -27.629 1.00 79.56 285 GLU A N 1
ATOM 2350 C CA . GLU A 1 285 ? 6.336 1.016 -28.789 1.00 79.56 285 GLU A CA 1
ATOM 2351 C C . GLU A 1 285 ? 4.817 0.843 -28.655 1.00 79.56 285 GLU A C 1
ATOM 2353 O O . GLU A 1 285 ? 4.063 1.593 -29.275 1.00 79.56 285 GLU A O 1
ATOM 2358 N N . ASP A 1 286 ? 4.370 -0.073 -27.790 1.00 76.62 286 ASP A N 1
ATOM 2359 C CA . ASP A 1 286 ? 2.951 -0.291 -27.491 1.00 76.62 286 ASP A CA 1
ATOM 2360 C C . ASP A 1 286 ? 2.334 0.899 -26.721 1.00 76.62 286 ASP A C 1
ATOM 2362 O O . ASP A 1 286 ? 1.120 1.105 -26.737 1.00 76.62 286 ASP A O 1
ATOM 2366 N N . PHE A 1 287 ? 3.167 1.751 -26.110 1.00 73.75 287 PHE A N 1
ATOM 2367 C CA . PHE A 1 287 ? 2.758 2.952 -25.380 1.00 73.75 287 PHE A CA 1
ATOM 2368 C C . PHE A 1 287 ? 2.842 4.196 -26.285 1.00 73.75 287 PHE A C 1
ATOM 2370 O O . PHE A 1 287 ? 3.705 5.060 -26.113 1.00 73.75 287 PHE A O 1
ATOM 2377 N N . ASN A 1 288 ? 1.938 4.287 -27.269 1.00 58.62 288 ASN A N 1
ATOM 2378 C CA . ASN A 1 288 ? 1.736 5.487 -28.096 1.00 58.62 288 ASN A CA 1
ATOM 2379 C C . ASN A 1 288 ? 0.903 6.526 -27.331 1.00 58.62 288 ASN A C 1
ATOM 2381 O O . ASN A 1 288 ? -0.308 6.640 -27.536 1.00 58.62 288 ASN A O 1
ATOM 2385 N N . ILE A 1 289 ? 1.554 7.247 -26.419 1.00 54.34 289 ILE A N 1
ATOM 2386 C CA . ILE A 1 289 ? 0.946 8.282 -25.572 1.00 54.34 289 ILE A CA 1
ATOM 2387 C C . ILE A 1 289 ? 1.635 9.613 -25.847 1.00 54.34 289 ILE A C 1
ATOM 2389 O O . ILE A 1 289 ? 2.889 9.640 -25.804 1.00 54.34 289 ILE A O 1
#

pLDDT: mean 81.8, std 13.0, range [37.41, 97.06]